Protein AF-A0A101H5W6-F1 (afdb_monomer_lite)

Secondary structure (DSSP, 8-state):
-PPPPP-SHHHHHHHHHHHHHHHHHT-TT-HHHHHHHHHHHHEEEEE----TTSHHHHTT--EEEEEPTT--HHHHHHHHHHHHS-GGGHHHHHHHHH-SS---TTS-HHHHHHHHHHHHHHHTHHHHHHHHHT----TTSTTSS-HHHHHHT-SBSSS-THHHHHHHHHSTTTPPP--HHHHHHHHHHHTPPTT-BHHHHHHHHHHHHHHHHHHHT--HHHHHTS--GGGT----GGG-SSPPTT----SS--SS---HHHHHHHHH----

pLDDT: mean 92.94, std 6.87, range [43.56, 98.5]

Structure (mmCIF, N/CA/C/O backbone):
data_AF-A0A101H5W6-F1
#
_entry.id   AF-A0A101H5W6-F1
#
loop_
_atom_site.group_PDB
_atom_site.id
_atom_site.type_symbol
_atom_site.label_atom_id
_atom_site.label_alt_id
_atom_site.label_comp_id
_atom_site.label_asym_id
_atom_site.label_entity_id
_atom_site.label_seq_id
_atom_site.pdbx_PDB_ins_code
_atom_site.Cartn_x
_atom_site.Cartn_y
_atom_site.Cartn_z
_atom_site.occupancy
_atom_site.B_iso_or_equiv
_atom_site.auth_seq_id
_atom_site.auth_comp_id
_atom_site.auth_asym_id
_atom_site.auth_atom_id
_atom_site.pdbx_PDB_model_num
ATOM 1 N N . MET A 1 1 ? 22.341 19.134 0.351 1.00 43.56 1 MET A N 1
ATOM 2 C CA . MET A 1 1 ? 22.186 18.420 -0.936 1.00 43.56 1 MET A CA 1
ATOM 3 C C . MET A 1 1 ? 20.831 17.739 -0.933 1.00 43.56 1 MET A C 1
ATOM 5 O O . MET A 1 1 ? 20.505 17.129 0.078 1.00 43.56 1 MET A O 1
ATOM 9 N N . ALA A 1 2 ? 20.032 17.881 -1.994 1.00 53.31 2 ALA A N 1
ATOM 10 C CA . ALA A 1 2 ? 18.800 17.104 -2.122 1.00 53.31 2 ALA A CA 1
ATOM 11 C C . ALA A 1 2 ? 19.159 15.608 -2.208 1.00 53.31 2 ALA A C 1
ATOM 13 O O . ALA A 1 2 ? 20.158 15.279 -2.857 1.00 53.31 2 ALA A O 1
ATOM 14 N N . PRO A 1 3 ? 18.424 14.708 -1.534 1.00 65.94 3 PRO A N 1
ATOM 15 C CA . PRO A 1 3 ? 18.696 13.283 -1.641 1.00 65.94 3 PRO A CA 1
ATOM 16 C C . PRO A 1 3 ? 18.482 12.834 -3.094 1.00 65.94 3 PRO A C 1
ATOM 18 O O . PRO A 1 3 ? 17.486 13.192 -3.721 1.00 65.94 3 PRO A O 1
ATOM 21 N N . LYS A 1 4 ? 19.451 12.095 -3.645 1.00 80.44 4 LYS A N 1
ATOM 22 C CA . LYS A 1 4 ? 19.393 11.588 -5.021 1.00 80.44 4 LYS A CA 1
ATOM 23 C C . LYS A 1 4 ? 18.401 10.427 -5.086 1.00 80.44 4 LYS A C 1
ATOM 25 O O . LYS A 1 4 ? 18.426 9.547 -4.228 1.00 80.44 4 LYS A O 1
ATOM 30 N N . LEU A 1 5 ? 17.545 10.441 -6.101 1.00 87.56 5 LEU A N 1
ATOM 31 C CA . LEU A 1 5 ? 16.610 9.362 -6.393 1.00 87.56 5 LEU A CA 1
ATOM 32 C C . LEU A 1 5 ? 17.394 8.096 -6.804 1.00 87.56 5 LEU A C 1
ATOM 34 O O . LEU A 1 5 ? 18.220 8.207 -7.712 1.00 87.56 5 LEU A O 1
ATOM 38 N N . PRO A 1 6 ? 17.179 6.927 -6.166 1.00 90.75 6 PRO A N 1
ATOM 39 C CA . PRO A 1 6 ? 17.742 5.659 -6.634 1.00 90.75 6 PRO A CA 1
ATOM 40 C C . PRO A 1 6 ? 17.216 5.354 -8.034 1.00 90.75 6 PRO A C 1
ATOM 42 O O . PRO A 1 6 ? 16.006 5.372 -8.227 1.00 90.75 6 PRO A O 1
ATOM 45 N N . THR A 1 7 ? 18.077 5.090 -9.008 1.00 91.69 7 THR A N 1
ATOM 46 C CA . THR A 1 7 ? 17.658 4.898 -10.413 1.00 91.69 7 THR A CA 1
ATOM 47 C C . THR A 1 7 ? 18.087 3.567 -11.007 1.00 91.69 7 THR A C 1
ATOM 49 O O . THR A 1 7 ? 17.475 3.139 -11.977 1.00 91.69 7 THR A O 1
ATOM 52 N N . THR A 1 8 ? 19.080 2.899 -10.415 1.00 94.81 8 THR A N 1
ATOM 53 C CA . THR A 1 8 ? 19.514 1.559 -10.839 1.00 94.81 8 THR A CA 1
ATOM 54 C C . THR A 1 8 ? 18.971 0.481 -9.906 1.00 94.81 8 THR A C 1
ATOM 56 O O . THR A 1 8 ? 18.646 0.752 -8.742 1.00 94.81 8 THR A O 1
ATOM 59 N N . LEU A 1 9 ? 18.912 -0.769 -10.371 1.00 95.06 9 LEU A N 1
ATOM 60 C CA . LEU A 1 9 ? 18.429 -1.884 -9.550 1.00 95.06 9 LEU A CA 1
ATOM 61 C C . LEU A 1 9 ? 19.288 -2.132 -8.315 1.00 95.06 9 LEU A C 1
ATOM 63 O O . LEU A 1 9 ? 18.754 -2.513 -7.276 1.00 95.06 9 LEU A O 1
ATOM 67 N N . ASP A 1 10 ? 20.595 -1.892 -8.390 1.00 95.31 10 ASP A N 1
ATOM 68 C CA . ASP A 1 10 ? 21.487 -2.067 -7.244 1.00 95.31 10 ASP A CA 1
ATOM 69 C C . ASP A 1 10 ? 21.271 -0.986 -6.178 1.00 95.31 10 ASP A C 1
ATOM 71 O O . ASP A 1 10 ? 21.226 -1.298 -4.983 1.00 95.31 10 ASP A O 1
ATOM 75 N N . GLU A 1 11 ? 21.072 0.274 -6.585 1.00 95.50 11 GLU A N 1
ATOM 76 C CA . GLU A 1 11 ? 20.714 1.360 -5.663 1.00 95.50 11 GLU A CA 1
ATOM 77 C C . GLU A 1 11 ? 19.366 1.069 -4.982 1.00 95.50 11 GLU A C 1
ATOM 79 O O . GLU A 1 11 ? 19.236 1.199 -3.761 1.00 95.50 11 GLU A O 1
ATOM 84 N N . ILE A 1 12 ? 18.383 0.615 -5.762 1.00 96.44 12 ILE A N 1
ATOM 85 C CA . ILE A 1 12 ? 17.040 0.258 -5.295 1.00 96.44 12 ILE A CA 1
ATOM 86 C C . ILE A 1 12 ? 17.086 -0.937 -4.339 1.00 96.44 12 ILE A C 1
ATOM 88 O O . ILE A 1 12 ? 16.538 -0.865 -3.239 1.00 96.44 12 ILE A O 1
ATOM 92 N N . ARG A 1 13 ? 17.789 -2.017 -4.701 1.00 95.81 13 ARG A N 1
ATOM 93 C CA . ARG A 1 13 ? 17.942 -3.210 -3.856 1.00 95.81 13 ARG A CA 1
ATOM 94 C C . ARG A 1 13 ? 18.609 -2.856 -2.532 1.00 95.81 13 ARG A C 1
ATOM 96 O O . ARG A 1 13 ? 18.165 -3.308 -1.479 1.00 95.81 13 ARG A O 1
ATOM 103 N N . LYS A 1 14 ? 19.634 -1.998 -2.556 1.00 94.81 14 LYS A N 1
ATOM 104 C CA . LYS A 1 14 ? 20.288 -1.502 -1.339 1.00 94.81 14 LYS A CA 1
ATOM 105 C C . LYS A 1 14 ? 19.329 -0.698 -0.456 1.00 94.81 14 LYS A C 1
ATOM 107 O O . LYS A 1 14 ? 19.326 -0.894 0.763 1.00 94.81 14 LYS A O 1
ATOM 112 N N . ALA A 1 15 ? 18.518 0.182 -1.044 1.00 94.31 15 ALA A N 1
ATOM 113 C CA . ALA A 1 15 ? 17.519 0.957 -0.308 1.00 94.31 15 ALA A CA 1
ATOM 114 C C . ALA A 1 15 ? 16.470 0.043 0.351 1.00 94.31 15 ALA A C 1
ATOM 116 O O . ALA A 1 15 ? 16.243 0.139 1.557 1.00 94.31 15 ALA A O 1
ATOM 117 N N . ILE A 1 16 ? 15.921 -0.913 -0.404 1.00 95.44 16 ILE A N 1
ATOM 118 C CA . ILE A 1 16 ? 14.939 -1.888 0.091 1.00 95.44 16 ILE A CA 1
ATOM 119 C C . ILE A 1 16 ? 15.530 -2.759 1.203 1.00 95.44 16 ILE A C 1
ATOM 121 O O . ILE A 1 16 ? 14.906 -2.927 2.251 1.00 95.44 16 ILE A O 1
ATOM 125 N N . ARG A 1 17 ? 16.754 -3.272 1.031 1.00 94.56 17 ARG A N 1
ATOM 126 C CA . ARG A 1 17 ? 17.441 -4.044 2.075 1.00 94.56 17 ARG A CA 1
ATOM 127 C C . ARG A 1 17 ? 17.599 -3.234 3.362 1.00 94.56 17 ARG A C 1
ATOM 129 O O . ARG A 1 17 ? 17.260 -3.731 4.432 1.00 94.56 17 ARG A O 1
ATOM 136 N N . THR A 1 18 ? 18.040 -1.981 3.256 1.00 93.00 18 THR A N 1
ATOM 137 C CA . THR A 1 18 ? 18.164 -1.078 4.414 1.00 93.00 18 THR A CA 1
ATOM 138 C C . THR A 1 18 ? 16.806 -0.855 5.090 1.00 93.00 18 THR A C 1
ATOM 140 O O . THR A 1 18 ? 16.701 -0.890 6.316 1.00 93.00 18 THR A O 1
ATOM 143 N N . SER A 1 19 ? 15.745 -0.666 4.301 1.00 92.88 19 SER A N 1
ATOM 144 C CA . SER A 1 19 ? 14.376 -0.541 4.805 1.00 92.88 19 SER A CA 1
ATOM 145 C C . SER A 1 19 ? 13.919 -1.791 5.563 1.00 92.88 19 SER A C 1
ATOM 147 O O . SER A 1 19 ? 13.374 -1.681 6.665 1.00 92.88 19 SER A O 1
ATOM 149 N N . ASN A 1 20 ? 14.207 -2.985 5.037 1.00 93.25 20 ASN A N 1
ATOM 150 C CA . ASN A 1 20 ? 13.937 -4.249 5.717 1.00 93.25 20 ASN A CA 1
ATOM 151 C C . ASN A 1 20 ? 14.732 -4.362 7.029 1.00 93.25 20 ASN A C 1
ATOM 153 O O . ASN A 1 20 ? 14.141 -4.662 8.063 1.00 93.25 20 ASN A O 1
ATOM 157 N N . GLU A 1 21 ? 16.033 -4.050 7.036 1.00 91.50 21 GLU A N 1
ATOM 158 C CA . GLU A 1 21 ? 16.888 -4.070 8.242 1.00 91.50 21 GLU A CA 1
ATOM 159 C C . GLU A 1 21 ? 16.320 -3.192 9.356 1.00 91.50 21 GLU A C 1
ATOM 161 O O . GLU A 1 21 ? 16.155 -3.635 10.497 1.00 91.50 21 GLU A O 1
ATOM 166 N N . VAL A 1 22 ? 15.940 -1.963 9.022 1.00 88.69 22 VAL A N 1
ATOM 167 C CA . VAL A 1 22 ? 15.286 -1.042 9.955 1.00 88.69 22 VAL A CA 1
ATOM 168 C C . VAL A 1 22 ? 13.930 -1.582 10.415 1.00 88.69 22 VAL A C 1
ATOM 170 O O . VAL A 1 22 ? 13.615 -1.523 11.608 1.00 88.69 22 VAL A O 1
ATOM 173 N N . SER A 1 23 ? 13.132 -2.114 9.488 1.00 87.31 23 SER A N 1
ATOM 174 C CA . SER A 1 23 ? 11.807 -2.667 9.773 1.00 87.31 23 SER A CA 1
ATOM 175 C C . SER A 1 23 ? 11.861 -3.861 10.722 1.00 87.31 23 SER A C 1
ATOM 177 O O . SER A 1 23 ? 10.939 -4.023 11.512 1.00 87.31 23 SER A O 1
ATOM 179 N N . PHE A 1 24 ? 12.930 -4.658 10.708 1.00 83.62 24 PHE A N 1
ATOM 180 C CA . PHE A 1 24 ? 13.127 -5.753 11.663 1.00 83.62 24 PHE A CA 1
ATOM 181 C C . PHE A 1 24 ? 13.699 -5.296 13.005 1.00 83.62 24 PHE A C 1
ATOM 183 O O . PHE A 1 24 ? 13.262 -5.767 14.053 1.00 83.62 24 PHE A O 1
ATOM 190 N N . THR A 1 25 ? 14.699 -4.415 12.983 1.00 81.12 25 THR A N 1
ATOM 191 C CA . THR A 1 25 ? 15.542 -4.160 14.164 1.00 81.12 25 THR A CA 1
ATOM 192 C C . THR A 1 25 ? 15.120 -2.944 14.982 1.00 81.12 25 THR A C 1
ATOM 194 O O . THR A 1 25 ? 15.387 -2.893 16.181 1.00 81.12 25 THR A O 1
ATOM 197 N N . ARG A 1 26 ? 14.477 -1.949 14.360 1.00 80.19 26 ARG A N 1
ATOM 198 C CA . ARG A 1 26 ? 14.161 -0.655 14.997 1.00 80.19 26 ARG A CA 1
ATOM 199 C C . ARG A 1 26 ? 12.671 -0.352 15.046 1.00 80.19 26 ARG A C 1
ATOM 201 O O . ARG A 1 26 ? 12.216 0.341 15.955 1.00 80.19 26 ARG A O 1
ATOM 208 N N . ASN A 1 27 ? 11.901 -0.847 14.081 1.00 80.12 27 ASN A N 1
ATOM 209 C CA . ASN A 1 27 ? 10.462 -0.634 14.055 1.00 80.12 27 ASN A CA 1
ATOM 210 C C . ASN A 1 27 ? 9.778 -1.506 15.123 1.00 80.12 27 ASN A C 1
ATOM 212 O O . ASN A 1 27 ? 9.809 -2.732 15.051 1.00 80.12 27 ASN A O 1
ATOM 216 N N . ARG A 1 28 ? 9.114 -0.873 16.099 1.00 78.38 28 ARG A N 1
ATOM 217 C CA . ARG A 1 28 ? 8.445 -1.568 17.219 1.00 78.38 28 ARG A CA 1
ATOM 218 C C . ARG A 1 28 ? 7.330 -2.522 16.789 1.00 78.38 28 ARG A C 1
ATOM 220 O O . ARG A 1 28 ? 7.013 -3.445 17.531 1.00 78.38 28 ARG A O 1
ATOM 227 N N . ASN A 1 29 ? 6.744 -2.301 15.616 1.00 81.31 29 ASN A N 1
ATOM 228 C CA . ASN A 1 29 ? 5.729 -3.185 15.060 1.00 81.31 29 ASN A CA 1
ATOM 229 C C . ASN A 1 29 ? 6.332 -4.312 14.222 1.00 81.31 29 ASN A C 1
ATOM 231 O O . ASN A 1 29 ? 5.593 -5.209 13.838 1.00 81.31 29 ASN A O 1
ATOM 235 N N . GLN A 1 30 ? 7.634 -4.281 13.923 1.00 86.94 30 GLN A N 1
ATOM 236 C CA . GLN A 1 30 ? 8.289 -5.218 13.012 1.00 86.94 30 GLN A CA 1
ATOM 237 C C . GLN A 1 30 ? 7.582 -5.270 11.652 1.00 86.94 30 GLN A C 1
ATOM 239 O O . GLN A 1 30 ? 7.052 -6.302 11.243 1.00 86.94 30 GLN A O 1
ATOM 244 N N . TYR A 1 31 ? 7.520 -4.116 10.980 1.00 89.00 31 TYR A N 1
ATOM 245 C CA . TYR A 1 31 ? 6.666 -3.862 9.811 1.00 89.00 31 TYR A CA 1
ATOM 246 C C . TYR A 1 31 ? 6.661 -4.993 8.775 1.00 89.00 31 TYR A C 1
ATOM 248 O O . TYR A 1 31 ? 5.589 -5.422 8.362 1.00 89.00 31 TYR A O 1
ATOM 256 N N . THR A 1 32 ? 7.823 -5.549 8.428 1.00 91.38 32 THR A N 1
ATOM 257 C CA . THR A 1 32 ? 7.938 -6.628 7.437 1.00 91.38 32 THR A CA 1
ATOM 258 C C . THR A 1 32 ? 7.222 -7.924 7.850 1.00 91.38 32 THR A C 1
ATOM 260 O O . THR A 1 32 ? 6.645 -8.608 7.008 1.00 91.38 32 THR A O 1
ATOM 263 N N . VAL A 1 33 ? 7.184 -8.251 9.147 1.00 93.44 33 VAL A N 1
ATOM 264 C CA . VAL A 1 33 ? 6.395 -9.380 9.677 1.00 93.44 33 VAL A CA 1
ATOM 265 C C . VAL A 1 33 ? 4.898 -9.096 9.540 1.00 93.44 33 VAL A C 1
ATOM 267 O O . VAL A 1 33 ? 4.132 -9.966 9.124 1.00 93.44 33 VAL A O 1
ATOM 270 N N . GLN A 1 34 ? 4.474 -7.870 9.855 1.00 94.12 34 GLN A N 1
ATOM 271 C CA . GLN A 1 34 ? 3.061 -7.478 9.798 1.00 94.12 34 GLN A CA 1
ATOM 272 C C . GLN A 1 34 ? 2.553 -7.364 8.356 1.00 94.12 34 GLN A C 1
ATOM 274 O O . GLN A 1 34 ? 1.412 -7.725 8.075 1.00 94.12 34 GLN A O 1
ATOM 279 N N . GLU A 1 35 ? 3.404 -6.904 7.439 1.00 94.19 35 GLU A N 1
ATOM 280 C CA . GLU A 1 35 ? 3.162 -6.897 5.996 1.00 94.19 35 GLU A CA 1
ATOM 281 C C . GLU A 1 35 ? 2.950 -8.319 5.474 1.00 94.19 35 GLU A C 1
ATOM 283 O O . GLU A 1 35 ? 1.964 -8.565 4.786 1.00 94.19 35 GLU A O 1
ATOM 288 N N . GLN A 1 36 ? 3.808 -9.272 5.855 1.00 95.00 36 GLN A N 1
ATOM 289 C CA . GLN A 1 36 ? 3.661 -10.680 5.480 1.00 95.00 36 GLN A CA 1
ATOM 290 C C . GLN A 1 36 ? 2.347 -11.287 5.999 1.00 95.00 36 GLN A C 1
ATOM 292 O O . GLN A 1 36 ? 1.662 -12.000 5.264 1.00 95.00 36 GLN A O 1
ATOM 297 N N . ALA A 1 37 ? 1.959 -10.983 7.242 1.00 95.44 37 ALA A N 1
ATOM 298 C CA . ALA A 1 37 ? 0.674 -11.417 7.789 1.00 95.44 37 ALA A CA 1
ATOM 299 C C . ALA A 1 37 ? -0.513 -10.808 7.021 1.00 95.44 37 ALA A C 1
ATOM 301 O O . ALA A 1 37 ? -1.457 -11.515 6.673 1.00 95.44 37 ALA A O 1
ATOM 302 N N . THR A 1 38 ? -0.445 -9.513 6.696 1.00 95.50 38 THR A N 1
ATOM 303 C CA . THR A 1 38 ? -1.464 -8.833 5.885 1.00 95.50 38 THR A CA 1
ATOM 304 C C . THR A 1 38 ? -1.576 -9.384 4.484 1.00 95.50 38 THR A C 1
ATOM 306 O O . THR A 1 38 ? -2.690 -9.604 4.019 1.00 95.50 38 THR A O 1
ATOM 309 N N . LEU A 1 39 ? -0.449 -9.642 3.836 1.00 95.38 39 LEU A N 1
ATOM 310 C CA . LEU A 1 39 ? -0.431 -10.240 2.518 1.00 95.38 39 LEU A CA 1
ATOM 311 C C . LEU A 1 39 ? -1.162 -11.582 2.530 1.00 95.38 39 LEU A C 1
ATOM 313 O O . LEU A 1 39 ? -2.003 -11.820 1.668 1.00 95.38 39 LEU A O 1
ATOM 317 N N . ALA A 1 40 ? -0.883 -12.437 3.517 1.00 94.62 40 ALA A N 1
ATOM 318 C CA . ALA A 1 40 ? -1.509 -13.751 3.605 1.00 94.62 40 ALA A CA 1
ATOM 319 C C . ALA A 1 40 ? -3.025 -13.663 3.862 1.00 94.62 40 ALA A C 1
ATOM 321 O O . ALA A 1 40 ? -3.795 -14.406 3.254 1.00 94.62 40 ALA A O 1
ATOM 322 N N . GLU A 1 41 ? -3.455 -12.759 4.745 1.00 95.25 41 GLU A N 1
ATOM 323 C CA . GLU A 1 41 ? -4.853 -12.653 5.175 1.00 95.25 41 GLU A CA 1
ATOM 324 C C . GLU A 1 41 ? -5.757 -11.876 4.221 1.00 95.25 41 GLU A C 1
ATOM 326 O O . GLU A 1 41 ? -6.901 -12.276 4.012 1.00 95.25 41 GLU A O 1
ATOM 331 N N . LEU A 1 42 ? -5.289 -10.727 3.731 1.00 96.94 42 LEU A N 1
ATOM 332 C CA . LEU A 1 42 ? -6.152 -9.705 3.135 1.00 96.94 42 LEU A CA 1
ATOM 333 C C . LEU A 1 42 ? -5.972 -9.583 1.633 1.00 96.94 42 LEU A C 1
ATOM 335 O O . LEU A 1 42 ? -6.877 -9.092 0.964 1.00 96.94 42 LEU A O 1
ATOM 339 N N . TRP A 1 43 ? -4.828 -10.000 1.099 1.00 97.75 43 TRP A N 1
ATOM 340 C CA . TRP A 1 43 ? -4.514 -9.822 -0.310 1.00 97.75 43 TRP A CA 1
ATOM 341 C C . TRP A 1 43 ? -4.442 -11.151 -1.047 1.00 97.75 43 TRP A C 1
ATOM 343 O O . TRP A 1 43 ? -4.254 -12.220 -0.461 1.00 97.75 43 TRP A O 1
ATOM 353 N N . GLU A 1 44 ? -4.621 -11.069 -2.355 1.00 97.19 44 GLU A N 1
ATOM 354 C CA . GLU A 1 44 ? -4.506 -12.189 -3.276 1.00 97.19 44 GLU A CA 1
ATOM 355 C C . GLU A 1 44 ? -3.837 -11.751 -4.578 1.00 97.19 44 GLU A C 1
ATOM 357 O O . GLU A 1 44 ? -3.965 -10.598 -5.002 1.00 97.19 44 GLU A O 1
ATOM 362 N N . CYS A 1 45 ? -3.129 -12.690 -5.206 1.00 96.56 45 CYS A N 1
ATOM 363 C CA . CYS A 1 45 ? -2.654 -12.550 -6.576 1.00 96.56 45 CYS A CA 1
ATOM 364 C C . CYS A 1 45 ? -3.733 -13.042 -7.530 1.00 96.56 45 CYS A C 1
ATOM 366 O O . CYS A 1 45 ? -4.144 -14.200 -7.448 1.00 96.56 45 CYS A O 1
ATOM 368 N N . VAL A 1 46 ? -4.120 -12.201 -8.481 1.00 97.44 46 VAL A N 1
ATOM 369 C CA . VAL A 1 46 ? -5.028 -12.568 -9.570 1.00 97.44 46 VAL A CA 1
ATOM 370 C C . VAL A 1 46 ? -4.337 -12.375 -10.919 1.00 97.44 46 VAL A C 1
ATOM 372 O O . VAL A 1 46 ? -3.499 -11.479 -11.039 1.00 97.44 46 VAL A O 1
ATOM 375 N N . PRO A 1 47 ? -4.663 -13.170 -11.953 1.00 97.81 47 PRO A N 1
ATOM 376 C CA . PRO A 1 47 ? -4.099 -12.973 -13.284 1.00 97.81 47 PRO A CA 1
ATOM 377 C C . PRO A 1 47 ? -4.312 -11.544 -13.803 1.00 97.81 47 PRO A C 1
ATOM 379 O O . PRO A 1 47 ? -5.368 -10.933 -13.599 1.00 97.81 47 PRO A O 1
ATOM 382 N N . CYS A 1 48 ? -3.302 -11.015 -14.491 1.00 97.38 48 CYS A N 1
ATOM 383 C CA . CYS A 1 48 ? -3.383 -9.722 -15.156 1.00 97.38 48 CYS A CA 1
ATOM 384 C C . CYS A 1 48 ? -4.392 -9.809 -16.309 1.00 97.38 48 CYS A C 1
ATOM 386 O O . CYS A 1 48 ? -4.208 -10.590 -17.243 1.00 97.38 48 CYS A O 1
ATOM 388 N N . THR A 1 49 ? -5.430 -8.976 -16.247 1.00 95.62 49 THR A N 1
ATOM 389 C CA . THR A 1 49 ? -6.530 -8.913 -17.228 1.00 95.62 49 THR A CA 1
ATOM 390 C C . THR A 1 49 ? -6.410 -7.738 -18.199 1.00 95.62 49 THR A C 1
ATOM 392 O O . THR A 1 49 ? -7.354 -7.454 -18.926 1.00 95.62 49 THR A O 1
ATOM 395 N N . CYS A 1 50 ? -5.289 -7.013 -18.183 1.00 97.19 50 CYS A N 1
ATOM 396 C CA . CYS A 1 50 ? -5.059 -5.913 -19.115 1.00 97.19 50 CYS A CA 1
ATOM 397 C C . CYS A 1 50 ? -4.795 -6.423 -20.535 1.00 97.19 50 CYS A C 1
ATOM 399 O O . CYS A 1 50 ? -4.183 -7.480 -20.701 1.00 97.19 50 CYS A O 1
ATOM 401 N N . ASP A 1 51 ? -5.187 -5.616 -21.516 1.00 95.94 51 ASP A N 1
ATOM 402 C CA . ASP A 1 51 ? -4.850 -5.799 -22.926 1.00 95.94 51 ASP A CA 1
ATOM 403 C C . ASP A 1 51 ? -3.340 -5.632 -23.166 1.00 95.94 51 ASP A C 1
ATOM 405 O O . ASP A 1 51 ? -2.648 -4.975 -22.381 1.00 95.94 51 ASP A O 1
ATOM 409 N N . ASP A 1 52 ? -2.825 -6.237 -24.242 1.00 95.88 52 ASP A N 1
ATOM 410 C CA . ASP A 1 52 ? -1.387 -6.293 -24.562 1.00 95.88 52 ASP A CA 1
ATOM 411 C C . ASP A 1 52 ? -0.740 -4.916 -24.792 1.00 95.88 52 ASP A C 1
ATOM 413 O O . ASP A 1 52 ? 0.476 -4.772 -24.652 1.00 95.88 52 ASP A O 1
ATOM 417 N N . ASP A 1 53 ? -1.538 -3.900 -25.121 1.00 96.44 53 ASP A N 1
ATOM 418 C CA . ASP A 1 53 ? -1.095 -2.517 -25.308 1.00 96.44 53 ASP A CA 1
ATOM 419 C C . ASP A 1 53 ? -0.946 -1.741 -23.990 1.00 96.44 53 ASP A C 1
ATOM 421 O O . ASP A 1 53 ? -0.261 -0.716 -23.956 1.00 96.44 53 ASP A O 1
ATOM 425 N N . CYS A 1 54 ? -1.514 -2.247 -22.891 1.00 98.12 54 CYS A N 1
ATOM 426 C CA . CYS A 1 54 ? -1.420 -1.615 -21.584 1.00 98.12 54 CYS A CA 1
ATOM 427 C C . CYS A 1 54 ? 0.040 -1.508 -21.127 1.00 98.12 54 CYS A C 1
ATOM 429 O O . CYS A 1 54 ? 0.814 -2.469 -21.195 1.00 98.12 54 CYS A O 1
ATOM 431 N N . THR A 1 55 ? 0.417 -0.366 -20.547 1.00 98.06 55 THR A N 1
ATOM 432 C CA . THR A 1 55 ? 1.789 -0.143 -20.059 1.00 98.06 55 THR A CA 1
ATOM 433 C C . THR A 1 55 ? 2.303 -1.257 -19.130 1.00 98.06 55 THR A C 1
ATOM 435 O O . THR A 1 55 ? 3.480 -1.606 -19.202 1.00 98.06 55 THR A O 1
ATOM 438 N N . CYS A 1 56 ? 1.465 -1.889 -18.296 1.00 97.81 56 CYS A N 1
ATOM 439 C CA . CYS A 1 56 ? 1.934 -2.996 -17.450 1.00 97.81 56 CYS A CA 1
ATOM 440 C C . CYS A 1 56 ? 2.350 -4.244 -18.260 1.00 97.81 56 CYS A C 1
ATOM 442 O O . CYS A 1 56 ? 3.284 -4.943 -17.858 1.00 97.81 56 CYS A O 1
ATOM 444 N N . LYS A 1 57 ? 1.721 -4.510 -19.415 1.00 97.81 57 LYS A N 1
ATOM 445 C CA . LYS A 1 57 ? 2.054 -5.640 -20.299 1.00 97.81 57 LYS A CA 1
ATOM 446 C C . LYS A 1 57 ? 3.388 -5.451 -21.009 1.00 97.81 57 LYS A C 1
ATOM 448 O O . LYS A 1 57 ? 4.133 -6.421 -21.138 1.00 97.81 57 LYS A O 1
ATOM 453 N N . ARG A 1 58 ? 3.765 -4.209 -21.338 1.00 96.94 58 ARG A N 1
ATOM 454 C CA . ARG A 1 58 ? 5.120 -3.880 -21.830 1.00 96.94 58 ARG A CA 1
ATOM 455 C C . ARG A 1 58 ? 6.216 -4.352 -20.869 1.00 96.94 58 ARG A C 1
ATOM 457 O O . ARG A 1 58 ? 7.267 -4.806 -21.311 1.00 96.94 58 ARG A O 1
ATOM 464 N N . PHE A 1 59 ? 5.935 -4.329 -19.567 1.00 97.62 59 PHE A N 1
ATOM 465 C CA . PHE A 1 59 ? 6.820 -4.832 -18.512 1.00 97.62 59 PHE A CA 1
ATOM 466 C C . PHE A 1 59 ? 6.512 -6.277 -18.100 1.00 97.62 59 PHE A C 1
ATOM 468 O O . PHE A 1 59 ? 6.823 -6.685 -16.982 1.00 97.62 59 PHE A O 1
ATOM 475 N N . ARG A 1 60 ? 5.908 -7.067 -18.999 1.00 97.25 60 ARG A N 1
ATOM 476 C CA . ARG A 1 60 ? 5.622 -8.499 -18.820 1.00 97.25 60 ARG A CA 1
ATOM 477 C C . ARG A 1 60 ? 4.782 -8.807 -17.574 1.00 97.25 60 ARG A C 1
ATOM 479 O O . ARG A 1 60 ? 4.972 -9.843 -16.951 1.00 97.25 60 ARG A O 1
ATOM 486 N N . CYS A 1 61 ? 3.863 -7.919 -17.191 1.00 97.81 61 CYS A N 1
ATOM 487 C CA . CYS A 1 61 ? 2.990 -8.151 -16.042 1.00 97.81 61 CYS A CA 1
ATOM 488 C C . CYS A 1 61 ? 2.103 -9.394 -16.242 1.00 97.81 61 CYS A C 1
ATOM 490 O O . CYS A 1 61 ? 1.310 -9.472 -17.189 1.00 97.81 61 CYS A O 1
ATOM 492 N N . THR A 1 62 ? 2.216 -10.350 -15.317 1.00 97.12 62 THR A N 1
ATOM 493 C CA . THR A 1 62 ? 1.457 -11.609 -15.347 1.00 97.12 62 THR A CA 1
ATOM 494 C C . THR A 1 62 ? 0.312 -11.646 -14.331 1.00 97.12 62 THR A C 1
ATOM 496 O O . THR A 1 62 ? -0.713 -12.278 -14.589 1.00 97.12 62 THR A O 1
ATOM 499 N N . PHE A 1 63 ? 0.423 -10.916 -13.218 1.00 98.00 63 PHE A N 1
ATOM 500 C CA . PHE A 1 63 ? -0.589 -10.848 -12.161 1.00 98.00 63 PHE A CA 1
ATOM 501 C C . PHE A 1 63 ? -0.669 -9.458 -11.520 1.00 98.00 63 PHE A C 1
ATOM 503 O O . PHE A 1 63 ? 0.269 -8.659 -11.596 1.00 98.00 63 PHE A O 1
ATOM 510 N N . HIS A 1 64 ? -1.781 -9.202 -10.832 1.00 98.19 64 HIS A N 1
ATOM 511 C CA . HIS A 1 64 ? -1.974 -8.052 -9.953 1.00 98.19 64 HIS A CA 1
ATOM 512 C C . HIS A 1 64 ? -2.260 -8.514 -8.521 1.00 98.19 64 HIS A C 1
ATOM 514 O O . HIS A 1 64 ? -2.846 -9.576 -8.305 1.00 98.19 64 HIS A O 1
ATOM 520 N N . TRP A 1 65 ? -1.889 -7.689 -7.545 1.00 98.00 65 TRP A N 1
ATOM 521 C CA . TRP A 1 65 ? -2.333 -7.851 -6.162 1.00 98.00 65 TRP A CA 1
ATOM 522 C C . TRP A 1 65 ? -3.618 -7.067 -5.914 1.00 98.00 65 TRP A C 1
ATOM 524 O O . TRP A 1 65 ? -3.673 -5.861 -6.149 1.00 98.00 65 TRP A O 1
ATOM 534 N N . LYS A 1 66 ? -4.638 -7.711 -5.356 1.00 97.44 66 LYS A N 1
ATOM 535 C CA . LYS A 1 66 ? -5.847 -7.011 -4.908 1.00 97.44 66 LYS A CA 1
ATOM 536 C C . LYS A 1 66 ? -6.250 -7.442 -3.508 1.00 97.44 66 LYS A C 1
ATOM 538 O O . LYS A 1 66 ? -5.749 -8.435 -2.982 1.00 97.44 66 LYS A O 1
ATOM 543 N N . ILE A 1 67 ? -7.136 -6.666 -2.893 1.00 98.12 67 ILE A N 1
ATOM 544 C CA . ILE A 1 67 ? -7.799 -7.086 -1.663 1.00 98.12 67 ILE A CA 1
ATOM 545 C C . ILE A 1 67 ? -8.773 -8.232 -1.967 1.00 98.12 67 ILE A C 1
ATOM 547 O O . ILE A 1 67 ? -9.479 -8.191 -2.975 1.00 98.12 67 ILE A O 1
ATOM 551 N N . ARG A 1 68 ? -8.787 -9.251 -1.103 1.00 97.88 68 ARG A N 1
ATOM 552 C CA . ARG A 1 68 ? -9.663 -10.421 -1.229 1.00 97.88 68 ARG A CA 1
ATOM 553 C C . ARG A 1 68 ? -11.125 -10.023 -1.159 1.00 97.88 68 ARG A C 1
ATOM 555 O O . ARG A 1 68 ? -11.485 -9.077 -0.454 1.00 97.88 68 ARG A O 1
ATOM 562 N N . GLU A 1 69 ? -11.957 -10.795 -1.843 1.00 97.19 69 GLU A N 1
ATOM 563 C CA . GLU A 1 69 ? -13.417 -10.700 -1.798 1.00 97.19 69 GLU A CA 1
ATOM 564 C C . GLU A 1 69 ? -14.009 -11.238 -0.478 1.00 97.19 69 GLU A C 1
ATOM 566 O O . GLU A 1 69 ? -13.385 -12.028 0.233 1.00 97.19 69 GLU A O 1
ATOM 571 N N . GLY A 1 70 ? -15.225 -10.794 -0.138 1.00 96.69 70 GLY A N 1
ATOM 572 C CA . GLY A 1 70 ? -15.970 -11.235 1.048 1.00 96.69 70 GLY A CA 1
ATOM 573 C C . GLY A 1 70 ? -15.481 -10.710 2.407 1.00 96.69 70 GLY A C 1
ATOM 574 O O . GLY A 1 70 ? -15.895 -11.243 3.432 1.00 96.69 70 GLY A O 1
ATOM 575 N N . LEU A 1 71 ? -14.617 -9.692 2.446 1.00 97.25 71 LEU A N 1
ATOM 576 C CA . LEU A 1 71 ? -14.120 -9.089 3.684 1.00 97.25 71 LEU A CA 1
ATOM 577 C C . LEU A 1 71 ? -15.061 -8.000 4.210 1.00 97.25 71 LEU A C 1
ATOM 579 O O . LEU A 1 71 ? -15.499 -7.102 3.489 1.00 97.25 71 LEU A O 1
ATOM 583 N N . THR A 1 72 ? -15.305 -8.035 5.513 1.00 97.50 72 THR A N 1
ATOM 584 C CA . THR A 1 72 ? -15.941 -6.943 6.251 1.00 97.50 72 THR A CA 1
ATOM 585 C C . THR A 1 72 ? -14.895 -5.937 6.737 1.00 97.50 72 THR A C 1
ATOM 587 O O . THR A 1 72 ? -13.695 -6.225 6.769 1.00 97.50 72 THR A O 1
ATOM 590 N N . PHE A 1 73 ? -15.339 -4.762 7.193 1.00 97.31 73 PHE A N 1
ATOM 591 C CA . PHE A 1 73 ? -14.447 -3.796 7.841 1.00 97.31 73 PHE A CA 1
ATOM 592 C C . PHE A 1 73 ? -13.681 -4.427 9.020 1.00 97.31 73 PHE A C 1
ATOM 594 O O . PHE A 1 73 ? -12.482 -4.197 9.186 1.00 97.31 73 PHE A O 1
ATOM 601 N N . THR A 1 74 ? -14.355 -5.276 9.803 1.00 96.06 74 THR A N 1
ATOM 602 C CA . THR A 1 74 ? -13.778 -5.978 10.958 1.00 96.06 74 THR A CA 1
ATOM 603 C C . THR A 1 74 ? -12.657 -6.936 10.560 1.00 96.06 74 THR A C 1
ATOM 605 O O . THR A 1 74 ? -11.704 -7.091 11.320 1.00 96.06 74 THR A O 1
ATOM 608 N N . ASP A 1 75 ? -12.715 -7.537 9.367 1.00 95.81 75 ASP A N 1
ATOM 609 C CA . ASP A 1 75 ? -11.645 -8.411 8.871 1.00 95.81 75 ASP A CA 1
ATOM 610 C C . ASP A 1 75 ? -10.383 -7.620 8.492 1.00 95.81 75 ASP A C 1
ATOM 612 O O . ASP A 1 75 ? -9.263 -8.091 8.682 1.00 95.81 75 ASP A O 1
ATOM 616 N N . VAL A 1 76 ? -10.548 -6.397 7.979 1.00 96.12 76 VAL A N 1
ATOM 617 C CA . VAL A 1 76 ? -9.443 -5.556 7.479 1.00 96.12 76 VAL A CA 1
ATOM 618 C C . VAL A 1 76 ? -8.796 -4.719 8.582 1.00 96.12 76 VAL A C 1
ATOM 620 O O . VAL A 1 76 ? -7.599 -4.410 8.522 1.00 96.12 76 VAL A O 1
ATOM 623 N N . LEU A 1 77 ? -9.561 -4.383 9.619 1.00 96.62 77 LEU A N 1
ATOM 624 C CA . LEU A 1 77 ? -9.122 -3.579 10.755 1.00 96.62 77 LEU A CA 1
ATOM 625 C C . LEU A 1 77 ? -7.826 -4.103 11.417 1.00 96.62 77 LEU A C 1
ATOM 627 O O . LEU A 1 77 ? -6.899 -3.300 11.570 1.00 96.62 77 LEU A O 1
ATOM 631 N N . PRO A 1 78 ? -7.674 -5.404 11.750 1.00 95.44 78 PRO A N 1
ATOM 632 C CA . PRO A 1 78 ? -6.419 -5.942 12.279 1.00 95.44 78 PRO A CA 1
ATOM 633 C C . PRO A 1 78 ? -5.218 -5.675 11.371 1.00 95.44 78 PRO A C 1
ATOM 635 O O . PRO A 1 78 ? -4.168 -5.266 11.869 1.00 95.44 78 PRO A O 1
ATOM 638 N N . GLY A 1 79 ? -5.389 -5.831 10.052 1.00 95.56 79 GLY A N 1
ATOM 639 C CA . GLY A 1 79 ? -4.359 -5.564 9.047 1.00 95.56 79 GLY A CA 1
ATOM 640 C C . GLY A 1 79 ? -3.894 -4.119 9.032 1.00 95.56 79 GLY A C 1
ATOM 641 O O . GLY A 1 79 ? -2.691 -3.850 9.040 1.00 95.56 79 GLY A O 1
ATOM 642 N N . TYR A 1 80 ? -4.841 -3.186 9.096 1.00 96.12 80 TYR A N 1
ATOM 643 C CA . TYR A 1 80 ? -4.516 -1.772 9.195 1.00 96.12 80 TYR A CA 1
ATOM 644 C C . TYR A 1 80 ? -3.755 -1.448 10.485 1.00 96.12 80 TYR A C 1
ATOM 646 O O . TYR A 1 80 ? -2.723 -0.773 10.444 1.00 96.12 80 TYR A O 1
ATOM 654 N N . LEU A 1 81 ? -4.246 -1.938 11.629 1.00 95.44 81 LEU A N 1
ATOM 655 C CA . LEU A 1 81 ? -3.631 -1.685 12.929 1.00 95.44 81 LEU A CA 1
ATOM 656 C C . LEU A 1 81 ? -2.185 -2.189 12.949 1.00 95.44 81 LEU A C 1
ATOM 658 O O . LEU A 1 81 ? -1.273 -1.386 13.141 1.00 95.44 81 LEU A O 1
ATOM 662 N N . ARG A 1 82 ? -1.956 -3.475 12.649 1.00 93.00 82 ARG A N 1
ATOM 663 C CA . ARG A 1 82 ? -0.614 -4.076 12.720 1.00 93.00 82 ARG A CA 1
ATOM 664 C C . ARG A 1 82 ? 0.400 -3.423 11.782 1.00 93.00 82 ARG A C 1
ATOM 666 O O . ARG A 1 82 ? 1.560 -3.283 12.158 1.00 93.00 82 ARG A O 1
ATOM 673 N N . MET A 1 83 ? -0.016 -2.995 10.588 1.00 92.25 83 MET A N 1
ATOM 674 C CA . MET A 1 83 ? 0.907 -2.376 9.633 1.00 92.25 83 MET A CA 1
ATOM 675 C C . MET A 1 83 ? 1.236 -0.924 9.981 1.00 92.25 83 MET A C 1
ATOM 677 O O . MET A 1 83 ? 2.360 -0.478 9.757 1.00 92.25 83 MET A O 1
ATOM 681 N N . PHE A 1 84 ? 0.273 -0.158 10.498 1.00 92.88 84 PHE A N 1
ATOM 682 C CA . PHE A 1 84 ? 0.351 1.303 10.428 1.00 92.88 84 PHE A CA 1
ATOM 683 C C . PHE A 1 84 ? 0.208 2.033 11.761 1.00 92.88 84 PHE A C 1
ATOM 685 O O . PHE A 1 84 ? 0.587 3.210 11.857 1.00 92.88 84 PHE A O 1
ATOM 692 N N . VAL A 1 85 ? -0.317 1.368 12.785 1.00 92.69 85 VAL A N 1
ATOM 693 C CA . VAL A 1 85 ? -0.550 1.937 14.112 1.00 92.69 85 VAL A CA 1
ATOM 694 C C . VAL A 1 85 ? 0.425 1.310 15.097 1.00 92.69 85 VAL A C 1
ATOM 696 O O . VAL A 1 85 ? 0.699 0.123 15.028 1.00 92.69 85 VAL A O 1
ATOM 699 N N . ASP A 1 86 ? 0.991 2.104 16.006 1.00 89.88 86 ASP A N 1
ATOM 700 C CA . ASP A 1 86 ? 1.844 1.565 17.071 1.00 89.88 86 ASP A CA 1
ATOM 701 C C . ASP A 1 86 ? 1.061 0.544 17.915 1.00 89.88 86 ASP A C 1
ATOM 703 O O . ASP A 1 86 ? -0.061 0.828 18.350 1.00 89.88 86 ASP A O 1
ATOM 707 N N . LYS A 1 87 ? 1.660 -0.624 18.178 1.00 89.12 87 LYS A N 1
ATOM 708 C CA . LYS A 1 87 ? 1.038 -1.712 18.948 1.00 89.12 87 LYS A CA 1
ATOM 709 C C . LYS A 1 87 ? 0.442 -1.254 20.281 1.00 89.12 87 LYS A C 1
ATOM 711 O O . LYS A 1 87 ? -0.637 -1.714 20.656 1.00 89.12 87 LYS A O 1
ATOM 716 N N . GLY A 1 88 ? 1.086 -0.316 20.979 1.00 90.56 88 GLY A N 1
ATOM 717 C CA . GLY A 1 88 ? 0.602 0.232 22.249 1.00 90.56 88 GLY A CA 1
ATOM 718 C C . GLY A 1 88 ? -0.701 1.034 22.131 1.00 90.56 88 GLY A C 1
ATOM 719 O O . GLY A 1 88 ? -1.350 1.313 23.137 1.00 90.56 88 GLY A O 1
ATOM 720 N N . LYS A 1 89 ? -1.109 1.396 20.911 1.00 93.06 89 LYS A N 1
ATOM 721 C CA . LYS A 1 89 ? -2.303 2.200 20.616 1.00 93.06 89 LYS A CA 1
ATOM 722 C C . LYS A 1 89 ? -3.474 1.387 20.075 1.00 93.06 89 LYS A C 1
ATOM 724 O O . LYS A 1 89 ? -4.571 1.927 19.969 1.00 93.06 89 LYS A O 1
ATOM 729 N N . HIS A 1 90 ? -3.293 0.098 19.788 1.00 93.88 90 HIS A N 1
ATOM 730 C CA . HIS A 1 90 ? -4.346 -0.736 19.199 1.00 93.88 90 HIS A CA 1
ATOM 731 C C . HIS A 1 90 ? -5.619 -0.769 20.054 1.00 93.88 90 HIS A C 1
ATOM 733 O O . HIS A 1 90 ? -6.687 -0.401 19.576 1.00 93.88 90 HIS A O 1
ATOM 739 N N . ASN A 1 91 ? -5.500 -1.121 21.339 1.00 94.00 91 ASN A N 1
ATOM 740 C CA . ASN A 1 91 ? -6.652 -1.210 22.245 1.00 94.00 91 ASN A CA 1
ATOM 741 C C . ASN A 1 91 ? -7.362 0.135 22.446 1.00 94.00 91 ASN A C 1
ATOM 743 O O . ASN A 1 91 ? -8.571 0.160 22.652 1.00 94.00 91 ASN A O 1
ATOM 747 N N . LEU A 1 92 ? -6.619 1.246 22.395 1.00 94.88 92 LEU A N 1
ATOM 748 C CA . LEU A 1 92 ? -7.205 2.583 22.450 1.00 94.88 92 LEU A CA 1
ATOM 749 C C . LEU A 1 92 ? -8.102 2.821 21.231 1.00 94.88 92 LEU A C 1
ATOM 751 O O . LEU A 1 92 ? -9.252 3.210 21.399 1.00 94.88 92 LEU A O 1
ATOM 755 N N . LEU A 1 93 ? -7.595 2.561 20.022 1.00 95.62 93 LEU A N 1
ATOM 756 C CA . LEU A 1 93 ? -8.362 2.779 18.794 1.00 95.62 93 LEU A CA 1
ATOM 757 C C . LEU A 1 93 ? -9.584 1.863 18.696 1.00 95.62 93 LEU A C 1
ATOM 759 O O . LEU A 1 93 ? -10.643 2.341 18.308 1.00 95.62 93 LEU A O 1
ATOM 763 N N . LEU A 1 94 ? -9.463 0.592 19.093 1.00 94.94 94 LEU A N 1
ATOM 764 C CA . LEU A 1 94 ? -10.598 -0.339 19.129 1.00 94.94 94 LEU A CA 1
ATOM 765 C C . LEU A 1 94 ? -11.720 0.187 20.033 1.00 94.94 94 LEU A C 1
ATOM 767 O O . LEU A 1 94 ? -12.844 0.363 19.579 1.00 94.94 94 LEU A O 1
ATOM 771 N N . LYS A 1 95 ? -11.391 0.571 21.275 1.00 95.06 95 LYS A N 1
ATOM 772 C CA . LYS A 1 95 ? -12.369 1.144 22.216 1.00 95.06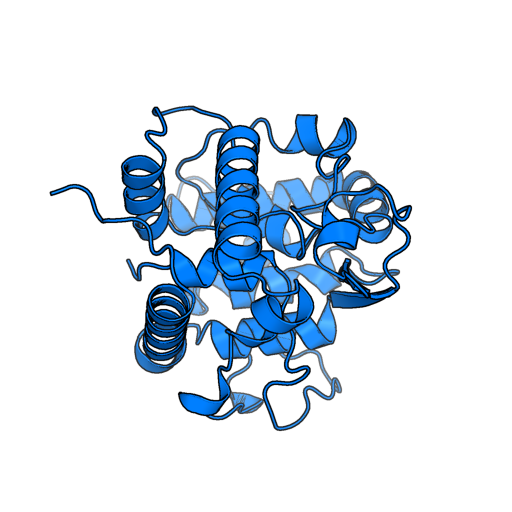 95 LYS A CA 1
ATOM 773 C C . LYS A 1 95 ? -13.043 2.409 21.687 1.00 95.06 95 LYS A C 1
ATOM 775 O O . LYS A 1 95 ? -14.209 2.646 21.981 1.00 95.06 95 LYS A O 1
ATOM 780 N N . LEU A 1 96 ? -12.310 3.247 20.953 1.00 95.69 96 LEU A N 1
ATOM 781 C CA . LEU A 1 96 ? -12.868 4.463 20.362 1.00 95.69 96 LEU A CA 1
ATOM 782 C C . LEU A 1 96 ? -13.814 4.149 19.203 1.00 95.69 96 LEU A C 1
ATOM 784 O O . LEU A 1 96 ? -14.828 4.824 19.076 1.00 95.69 96 LEU A O 1
ATOM 788 N N . LEU A 1 97 ? -13.504 3.143 18.380 1.00 94.88 97 LEU A N 1
ATOM 789 C CA . LEU A 1 97 ? -14.379 2.710 17.287 1.00 94.88 97 LEU A CA 1
ATOM 790 C C . LEU A 1 97 ? -15.678 2.084 17.808 1.00 94.88 97 LEU A C 1
ATOM 792 O O . LEU A 1 97 ? -16.726 2.317 17.212 1.00 94.88 97 LEU A O 1
ATOM 796 N N . ASP A 1 98 ? -15.622 1.360 18.925 1.00 93.75 98 ASP A N 1
ATOM 797 C CA . ASP A 1 98 ? -16.800 0.747 19.553 1.00 93.75 98 ASP A CA 1
ATOM 798 C C . ASP A 1 98 ? -17.649 1.753 20.358 1.00 93.75 98 ASP A C 1
ATOM 800 O O . ASP A 1 98 ? -18.788 1.464 20.729 1.00 93.75 98 ASP A O 1
ATOM 804 N N . SER A 1 99 ? -17.110 2.942 20.650 1.00 91.94 99 SER A N 1
ATOM 805 C CA . SER A 1 99 ? -17.805 3.972 21.425 1.00 91.94 99 SER A CA 1
ATOM 806 C C . SER A 1 99 ? -18.800 4.755 20.571 1.00 91.94 99 SER A C 1
ATOM 808 O O . SER A 1 99 ? -18.467 5.251 19.497 1.00 91.94 99 SER A O 1
ATOM 810 N N . GLN A 1 100 ? -20.005 4.968 21.106 1.00 86.88 100 GLN A N 1
ATOM 811 C CA . GLN A 1 100 ? -20.994 5.871 20.504 1.00 86.88 100 GLN A CA 1
ATOM 812 C C . GLN A 1 100 ? -20.579 7.348 20.616 1.00 86.88 100 GLN A C 1
ATOM 814 O O . GLN A 1 100 ? -20.905 8.152 19.747 1.00 86.88 100 GLN A O 1
ATOM 819 N N . THR A 1 101 ? -19.844 7.710 21.674 1.00 88.00 101 THR A N 1
ATOM 820 C CA . THR A 1 101 ? -19.379 9.081 21.947 1.00 88.00 101 THR A CA 1
ATOM 821 C C . THR A 1 101 ? -17.895 9.065 22.334 1.00 88.00 101 THR A C 1
ATOM 823 O O . THR A 1 101 ? -17.556 9.085 23.522 1.00 88.00 101 THR A O 1
ATOM 826 N N . PRO A 1 102 ? -16.980 8.955 21.359 1.00 88.12 102 PRO A N 1
ATOM 827 C CA . PRO A 1 102 ? -15.550 8.857 21.633 1.00 88.12 102 PRO A CA 1
ATOM 828 C C . PRO A 1 102 ? -14.961 10.193 22.125 1.00 88.12 102 PRO A C 1
ATOM 830 O O . PRO A 1 102 ? -15.223 11.251 21.554 1.00 88.12 102 PRO A O 1
ATOM 833 N N . ASP A 1 103 ? -14.120 10.148 23.166 1.00 88.38 103 ASP A N 1
ATOM 834 C CA . ASP A 1 103 ? -13.378 11.314 23.683 1.00 88.38 103 ASP A CA 1
ATOM 835 C C . ASP A 1 103 ? -12.162 11.619 22.788 1.00 88.38 103 ASP A C 1
ATOM 837 O O . ASP A 1 103 ? -11.042 11.157 23.014 1.00 88.38 103 ASP A O 1
ATOM 841 N N . LEU A 1 104 ? -12.407 12.366 21.710 1.00 91.12 104 LEU A N 1
ATOM 842 C CA . LEU A 1 104 ? -11.403 12.729 20.702 1.00 91.12 104 LEU A CA 1
ATOM 843 C C . LEU A 1 104 ? -10.465 13.897 21.078 1.00 91.12 104 LEU A C 1
ATOM 845 O O . LEU A 1 104 ? -9.314 13.864 20.631 1.00 91.12 104 LEU A O 1
ATOM 849 N N . PRO A 1 105 ? -10.878 14.929 21.849 1.00 89.38 105 PRO A N 1
ATOM 850 C CA . PRO A 1 105 ? -10.032 16.094 22.135 1.00 89.38 105 PRO A CA 1
ATOM 851 C C . PRO A 1 105 ? -8.697 15.784 22.823 1.00 89.38 105 PRO A C 1
ATOM 853 O O . PRO A 1 105 ? -7.739 16.536 22.662 1.00 89.38 105 PRO A O 1
ATOM 856 N N . ARG A 1 106 ? -8.613 14.685 23.583 1.00 87.12 106 ARG A N 1
ATOM 857 C CA . ARG A 1 106 ? -7.395 14.285 24.311 1.00 87.12 106 ARG A CA 1
ATOM 858 C C . ARG A 1 106 ? -6.427 13.435 23.487 1.00 87.12 106 ARG A C 1
ATOM 860 O O . ARG A 1 106 ? -5.361 13.066 23.981 1.00 87.12 106 ARG A O 1
ATOM 867 N N . LEU A 1 107 ? -6.780 13.095 22.248 1.00 91.56 107 LEU A N 1
ATOM 868 C CA . LEU A 1 107 ? -5.936 12.261 21.403 1.00 91.56 107 LEU A CA 1
ATOM 869 C C . LEU A 1 107 ? -4.747 13.043 20.856 1.00 91.56 107 LEU A C 1
ATOM 871 O O . LEU A 1 107 ? -4.862 14.184 20.409 1.00 91.56 107 LEU A O 1
ATOM 875 N N . SER A 1 108 ? -3.593 12.377 20.808 1.00 91.62 108 SER A N 1
ATOM 876 C CA . SER A 1 108 ? -2.466 12.887 20.034 1.00 91.62 108 SER A CA 1
ATOM 877 C C . SER A 1 108 ? -2.873 13.033 18.562 1.00 91.62 108 SER A C 1
ATOM 879 O O . SER A 1 108 ? -3.707 12.276 18.060 1.00 91.62 108 SER A O 1
ATOM 881 N N . ARG A 1 109 ? -2.245 13.955 17.820 1.00 90.44 109 ARG A N 1
ATOM 882 C CA . ARG A 1 109 ? -2.520 14.140 16.380 1.00 90.44 109 ARG A CA 1
ATOM 883 C C . ARG A 1 109 ? -2.391 12.833 15.584 1.00 90.44 109 ARG A C 1
ATOM 885 O O . ARG A 1 109 ? -3.120 12.625 14.617 1.00 90.44 109 ARG A O 1
ATOM 892 N N . ARG A 1 110 ? -1.462 11.959 15.989 1.00 90.44 110 ARG A N 1
ATOM 893 C CA . ARG A 1 110 ? -1.228 10.652 15.366 1.00 90.44 110 ARG A CA 1
ATOM 894 C C . ARG A 1 110 ? -2.385 9.691 15.643 1.00 90.44 110 ARG A C 1
ATOM 896 O O . ARG A 1 110 ? -2.937 9.137 14.698 1.00 90.44 110 ARG A O 1
ATOM 903 N N . ASP A 1 111 ? -2.772 9.550 16.909 1.00 93.62 111 ASP A N 1
ATOM 904 C CA . ASP A 1 111 ? -3.866 8.663 17.320 1.00 93.62 111 ASP A CA 1
ATOM 905 C C . ASP A 1 111 ? -5.199 9.130 16.717 1.00 93.62 111 ASP A C 1
ATOM 907 O O . ASP A 1 111 ? -5.932 8.329 16.141 1.00 93.62 111 ASP A O 1
ATOM 911 N N . LYS A 1 112 ? -5.460 10.445 16.743 1.00 94.94 112 LYS A N 1
ATOM 912 C CA . LYS A 1 112 ? -6.631 11.045 16.100 1.00 94.94 112 LYS A CA 1
ATOM 913 C C . LYS A 1 112 ? -6.647 10.797 14.593 1.00 94.94 112 LYS A C 1
ATOM 915 O O . LYS A 1 112 ? -7.668 10.385 14.063 1.00 94.94 112 LYS A O 1
ATOM 920 N N . GLY A 1 113 ? -5.523 10.993 13.902 1.00 94.50 113 GLY A N 1
ATOM 921 C CA . GLY A 1 113 ? -5.447 10.751 12.461 1.00 94.50 113 GLY A CA 1
ATOM 922 C C . GLY A 1 113 ? -5.694 9.289 12.075 1.00 94.50 113 GLY A C 1
ATOM 923 O O . GLY A 1 113 ? -6.316 9.029 11.048 1.00 94.50 113 GLY A O 1
ATOM 924 N N . ALA A 1 114 ? -5.228 8.336 12.888 1.00 95.94 114 ALA A N 1
ATOM 925 C CA . ALA A 1 114 ? -5.514 6.919 12.682 1.00 95.94 114 ALA A CA 1
ATOM 926 C C . ALA A 1 114 ? -6.998 6.603 12.926 1.00 95.94 114 ALA A C 1
ATOM 928 O O . ALA A 1 114 ? -7.611 5.932 12.098 1.00 95.94 114 ALA A O 1
ATOM 929 N N . TYR A 1 115 ? -7.565 7.121 14.022 1.00 96.94 115 TYR A N 1
ATOM 930 C CA . TYR A 1 115 ? -8.986 6.991 14.344 1.00 96.94 115 TYR A CA 1
ATOM 931 C C . TYR A 1 115 ? -9.877 7.568 13.238 1.00 96.94 115 TYR A C 1
ATOM 933 O O . TYR A 1 115 ? -10.742 6.857 12.741 1.00 96.94 115 TYR A O 1
ATOM 941 N N . ASP A 1 116 ? -9.637 8.812 12.809 1.00 96.06 116 ASP A N 1
ATOM 942 C CA . ASP A 1 116 ? -10.474 9.505 11.821 1.00 96.06 116 ASP A CA 1
ATOM 943 C C . ASP A 1 116 ? -10.554 8.713 10.505 1.00 96.06 116 ASP A C 1
ATOM 945 O O . ASP A 1 116 ? -11.616 8.617 9.898 1.00 96.06 116 ASP A O 1
ATOM 949 N N . VAL A 1 117 ? -9.444 8.097 10.077 1.00 97.12 117 VAL A N 1
ATOM 950 C CA . VAL A 1 117 ? -9.404 7.268 8.861 1.00 97.12 117 VAL A CA 1
ATOM 951 C C . VAL A 1 117 ? -10.106 5.928 9.056 1.00 97.12 117 VAL A C 1
ATOM 953 O O . VAL A 1 117 ? -10.780 5.469 8.139 1.00 97.12 117 VAL A O 1
ATOM 956 N N . LEU A 1 118 ? -9.962 5.297 10.223 1.00 97.56 118 LEU A N 1
ATOM 957 C CA . LEU A 1 118 ? -10.662 4.051 10.536 1.00 97.56 118 LEU A CA 1
ATOM 958 C C . LEU A 1 118 ? -12.177 4.266 10.622 1.00 97.56 118 LEU A C 1
ATOM 960 O O . LEU A 1 118 ? -12.919 3.504 10.011 1.00 97.56 118 LEU A O 1
ATOM 964 N N . ALA A 1 119 ? -12.620 5.321 11.308 1.00 97.06 119 ALA A N 1
ATOM 965 C CA . ALA A 1 119 ? -14.026 5.698 11.404 1.00 97.06 119 ALA A CA 1
ATOM 966 C C . ALA A 1 119 ? -14.599 6.032 10.021 1.00 97.06 119 ALA A C 1
ATOM 968 O O . ALA A 1 119 ? -15.582 5.429 9.611 1.00 97.06 119 ALA A O 1
ATOM 969 N N . TRP A 1 120 ? -13.918 6.886 9.248 1.00 96.31 120 TRP A N 1
ATOM 970 C CA . TRP A 1 120 ? -14.317 7.186 7.872 1.00 96.31 120 TRP A CA 1
ATOM 971 C C . TRP A 1 120 ? -14.439 5.918 7.018 1.00 96.31 120 TRP A C 1
ATOM 973 O O . TRP A 1 120 ? -15.442 5.741 6.336 1.00 96.31 120 TRP A O 1
ATOM 983 N N . CYS A 1 121 ? -13.444 5.026 7.062 1.00 97.31 121 CYS A N 1
ATOM 984 C CA . CYS A 1 121 ? -13.436 3.805 6.255 1.00 97.31 121 CYS A CA 1
ATOM 985 C C . CYS A 1 121 ? -14.566 2.845 6.652 1.00 97.31 121 CYS A C 1
ATOM 987 O O . CYS A 1 121 ? -15.193 2.262 5.771 1.00 97.31 121 CYS A O 1
ATOM 989 N N . ARG A 1 122 ? -14.861 2.722 7.954 1.00 97.50 122 ARG A N 1
ATOM 990 C CA . ARG A 1 122 ? -16.020 1.976 8.461 1.00 97.50 122 ARG A CA 1
ATOM 991 C C . ARG A 1 122 ? -17.322 2.542 7.903 1.00 97.50 122 ARG A C 1
ATOM 993 O O . ARG A 1 122 ? -18.134 1.790 7.380 1.00 97.50 122 ARG A O 1
ATOM 1000 N N . ASP A 1 123 ? -17.497 3.856 7.992 1.00 97.19 123 ASP A N 1
ATOM 1001 C CA . ASP A 1 123 ? -18.754 4.521 7.646 1.00 97.19 123 ASP A CA 1
ATOM 1002 C C . ASP A 1 123 ? -19.046 4.477 6.133 1.00 97.19 123 ASP A C 1
ATOM 1004 O O . ASP A 1 123 ? -20.202 4.550 5.725 1.00 97.19 123 ASP A O 1
ATOM 1008 N N . ILE A 1 124 ? -18.016 4.324 5.290 1.00 97.38 124 ILE A N 1
ATOM 1009 C CA . ILE A 1 124 ? -18.172 4.195 3.832 1.00 97.38 124 ILE A CA 1
ATOM 1010 C C . ILE A 1 124 ? -17.861 2.791 3.294 1.00 97.38 124 ILE A C 1
ATOM 1012 O O . ILE A 1 124 ? -17.702 2.636 2.077 1.00 97.38 124 ILE A O 1
ATOM 1016 N N . TRP A 1 125 ? -17.731 1.785 4.167 1.00 98.06 125 TRP A N 1
ATOM 1017 C CA . TRP A 1 125 ? -17.228 0.454 3.808 1.00 98.06 125 TRP A CA 1
ATOM 1018 C C . TRP A 1 125 ? -17.990 -0.152 2.629 1.00 98.06 125 TRP A C 1
ATOM 1020 O O . TRP A 1 125 ? -17.384 -0.526 1.626 1.00 98.06 125 TRP A O 1
ATOM 1030 N N . ASP A 1 126 ? -19.320 -0.117 2.701 1.00 97.62 126 ASP A N 1
ATOM 1031 C CA . ASP A 1 126 ? -20.222 -0.690 1.697 1.00 97.62 126 ASP A CA 1
ATOM 1032 C C . ASP A 1 126 ? -20.101 -0.023 0.319 1.00 97.62 126 ASP A C 1
ATOM 1034 O O . ASP A 1 126 ? -20.494 -0.593 -0.693 1.00 97.62 126 ASP A O 1
ATOM 1038 N N . THR A 1 127 ? -19.521 1.179 0.255 1.00 97.88 127 THR A N 1
ATOM 1039 C CA . THR A 1 127 ? -19.232 1.870 -1.007 1.00 97.88 127 THR A CA 1
ATOM 1040 C C . THR A 1 127 ? -17.802 1.624 -1.481 1.00 97.88 127 THR A C 1
ATOM 1042 O O . THR A 1 127 ? -17.572 1.408 -2.671 1.00 97.88 127 THR A O 1
ATOM 1045 N N . ILE A 1 128 ? -16.815 1.699 -0.584 1.00 98.06 128 ILE A N 1
ATOM 1046 C CA . ILE A 1 128 ? -15.401 1.650 -0.978 1.00 98.06 128 ILE A CA 1
ATOM 1047 C C . ILE A 1 128 ? -14.887 0.231 -1.193 1.00 98.06 128 ILE A C 1
ATOM 1049 O O . ILE A 1 128 ? -14.091 0.004 -2.104 1.00 98.06 128 ILE A O 1
ATOM 1053 N N . TYR A 1 129 ? -15.342 -0.726 -0.388 1.00 98.50 129 TYR A N 1
ATOM 1054 C CA . TYR A 1 129 ? -14.831 -2.085 -0.431 1.00 98.50 129 TYR A CA 1
ATOM 1055 C C . TYR A 1 129 ? -15.189 -2.823 -1.728 1.00 98.50 129 TYR A C 1
ATOM 1057 O O . TYR A 1 129 ? -14.265 -3.362 -2.337 1.00 98.50 129 TYR A O 1
ATOM 1065 N N . PRO A 1 130 ? -16.438 -2.794 -2.244 1.00 98.38 130 PRO A N 1
ATOM 1066 C CA . PRO A 1 130 ? -16.746 -3.439 -3.523 1.00 98.38 130 PRO A CA 1
ATOM 1067 C C . PRO A 1 130 ? -15.885 -2.908 -4.675 1.00 98.38 130 PRO A C 1
ATOM 1069 O O . PRO A 1 130 ? -15.444 -3.664 -5.537 1.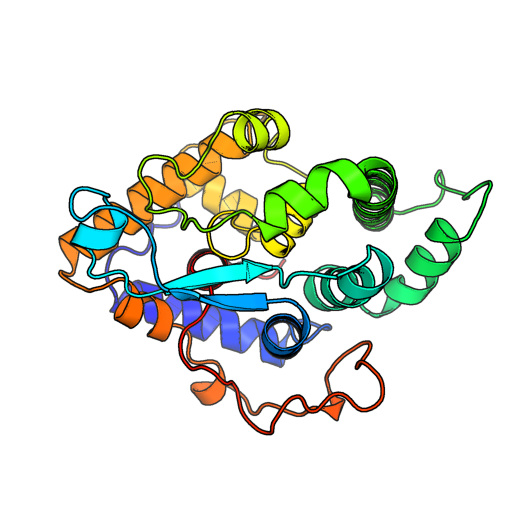00 98.38 130 PRO A O 1
ATOM 1072 N N . GLN A 1 131 ? -15.583 -1.608 -4.652 1.00 98.25 131 GLN A N 1
ATOM 1073 C CA . GLN A 1 131 ? -14.741 -0.953 -5.652 1.00 98.25 131 GLN A CA 1
ATOM 1074 C C . GLN A 1 131 ? -13.269 -1.353 -5.518 1.00 98.25 131 GLN A C 1
ATOM 1076 O O . GLN A 1 131 ? -12.583 -1.463 -6.528 1.00 98.25 131 GLN A O 1
ATOM 1081 N N . ALA A 1 132 ? -12.786 -1.598 -4.296 1.00 98.19 132 ALA A N 1
ATOM 1082 C CA . ALA A 1 132 ? -11.442 -2.112 -4.030 1.00 98.19 132 ALA A CA 1
ATOM 1083 C C . ALA A 1 132 ? -11.298 -3.594 -4.390 1.00 98.19 132 ALA A C 1
ATOM 1085 O O . ALA A 1 132 ? -10.336 -3.970 -5.054 1.00 98.19 132 ALA A O 1
ATOM 1086 N N . ALA A 1 133 ? -12.268 -4.426 -4.016 1.00 98.00 133 ALA A N 1
ATOM 1087 C CA . ALA A 1 133 ? -12.273 -5.850 -4.329 1.00 98.00 133 ALA A CA 1
ATOM 1088 C C . ALA A 1 133 ? -12.374 -6.103 -5.843 1.00 98.00 133 ALA A C 1
ATOM 1090 O O . ALA A 1 133 ? -11.738 -7.017 -6.361 1.00 98.00 133 ALA A O 1
ATOM 1091 N N . ALA A 1 134 ? -13.096 -5.263 -6.591 1.00 96.81 134 ALA A N 1
ATOM 1092 C CA . ALA A 1 134 ? -13.132 -5.324 -8.054 1.00 96.81 134 ALA A CA 1
ATOM 1093 C C . ALA A 1 134 ? -11.875 -4.732 -8.733 1.00 96.81 134 ALA A C 1
ATOM 1095 O O . ALA A 1 134 ? -11.724 -4.831 -9.953 1.00 96.81 134 ALA A O 1
ATOM 1096 N N . TYR A 1 135 ? -10.965 -4.107 -7.977 1.00 97.19 135 TYR A N 1
ATOM 1097 C CA . TYR A 1 135 ? -9.864 -3.324 -8.529 1.00 97.19 135 TYR A CA 1
ATOM 1098 C C . TYR A 1 135 ? -8.679 -4.180 -8.992 1.00 97.19 135 TYR A C 1
ATOM 1100 O O . TYR A 1 135 ? -7.704 -4.381 -8.270 1.00 97.19 135 TYR A O 1
ATOM 1108 N N . ASN A 1 136 ? -8.742 -4.664 -10.232 1.00 96.25 136 ASN A N 1
ATOM 1109 C CA . ASN A 1 136 ? -7.689 -5.477 -10.840 1.00 96.25 136 ASN A CA 1
ATOM 1110 C C . ASN A 1 136 ? -6.704 -4.625 -11.670 1.00 96.25 136 ASN A C 1
ATOM 1112 O O . ASN A 1 136 ? -6.656 -4.741 -12.900 1.00 96.25 136 ASN A O 1
ATOM 1116 N N . ARG A 1 137 ? -5.936 -3.746 -11.008 1.00 97.12 137 ARG A N 1
ATOM 1117 C CA . ARG A 1 137 ? -4.951 -2.842 -11.639 1.00 97.12 137 ARG A CA 1
ATOM 1118 C C . ARG A 1 137 ? -3.683 -2.679 -10.799 1.00 97.12 137 ARG A C 1
ATOM 1120 O O . ARG A 1 137 ? -3.729 -2.733 -9.571 1.00 97.12 137 ARG A O 1
ATOM 1127 N N . THR A 1 138 ? -2.575 -2.374 -11.475 1.00 97.88 138 THR A N 1
ATOM 1128 C CA . THR A 1 138 ? -1.332 -1.881 -10.855 1.00 97.88 138 THR A CA 1
ATOM 1129 C C . THR A 1 138 ? -1.158 -0.384 -11.088 1.00 97.88 138 THR A C 1
ATOM 1131 O O . THR A 1 138 ? -1.774 0.188 -11.990 1.00 97.88 138 THR A O 1
ATOM 1134 N N . LEU A 1 139 ? -0.223 0.233 -10.358 1.00 97.94 139 LEU A N 1
ATOM 1135 C CA . LEU A 1 139 ? 0.208 1.612 -10.612 1.00 97.94 139 LEU A CA 1
ATOM 1136 C C . LEU A 1 139 ? 0.711 1.838 -12.052 1.00 97.94 139 LEU A C 1
ATOM 1138 O O . LEU A 1 139 ? 0.709 2.970 -12.526 1.00 97.94 139 LEU A O 1
ATOM 1142 N N . LEU A 1 140 ? 1.145 0.782 -12.747 1.00 98.25 140 LEU A N 1
ATOM 1143 C CA . LEU A 1 140 ? 1.680 0.861 -14.106 1.00 98.25 140 LEU A CA 1
ATOM 1144 C C . LEU A 1 140 ? 0.618 0.708 -15.191 1.00 98.25 140 LEU A C 1
ATOM 1146 O O . LEU A 1 140 ? 0.928 0.967 -16.347 1.00 98.25 140 LEU A O 1
ATOM 1150 N N . CYS A 1 141 ? -0.613 0.315 -14.858 1.00 98.38 141 CYS A N 1
ATOM 1151 C CA . CYS A 1 141 ? -1.697 0.278 -15.840 1.00 98.38 141 CYS A CA 1
ATOM 1152 C C . CYS A 1 141 ? -1.951 1.684 -16.417 1.00 98.38 141 CYS A C 1
ATOM 1154 O O . CYS A 1 141 ? -1.578 2.693 -15.810 1.00 98.38 141 CYS A O 1
ATOM 1156 N N . ASP A 1 142 ? -2.563 1.781 -17.595 1.00 97.50 142 ASP A N 1
ATOM 1157 C CA . ASP A 1 142 ? -2.880 3.089 -18.188 1.00 97.50 142 ASP A CA 1
ATOM 1158 C C . ASP A 1 142 ? -4.103 3.728 -17.528 1.00 97.50 142 ASP A C 1
ATOM 1160 O O . ASP A 1 142 ? -4.095 4.913 -17.193 1.00 97.50 142 ASP A O 1
ATOM 1164 N N . ASP A 1 143 ? -5.095 2.910 -17.191 1.00 95.19 143 ASP A N 1
ATOM 1165 C CA . ASP A 1 143 ? -6.277 3.275 -16.415 1.00 95.19 143 ASP A CA 1
ATOM 1166 C C . ASP A 1 143 ? -6.096 3.039 -14.900 1.00 95.19 143 ASP A C 1
ATOM 1168 O O . ASP A 1 143 ? -7.069 2.843 -14.176 1.00 95.19 143 ASP A O 1
ATOM 1172 N N . TRP A 1 144 ? -4.857 3.114 -14.390 1.00 95.94 144 TRP A N 1
ATOM 1173 C CA . TRP A 1 144 ? -4.493 2.930 -12.968 1.00 95.94 144 TRP A CA 1
ATOM 1174 C C . TRP A 1 144 ? -5.199 3.876 -11.977 1.00 95.94 144 TRP A C 1
ATOM 1176 O O . TRP A 1 144 ? -5.001 3.765 -10.767 1.00 95.94 144 TRP A O 1
ATOM 1186 N N . ALA A 1 145 ? -5.958 4.853 -12.464 1.00 95.00 145 ALA A N 1
ATOM 1187 C CA . ALA A 1 145 ? -6.709 5.802 -11.660 1.00 95.00 145 ALA A CA 1
ATOM 1188 C C . ALA A 1 145 ? -8.068 6.061 -12.320 1.00 95.00 145 ALA A C 1
ATOM 1190 O O . ALA A 1 145 ? -8.238 7.111 -12.940 1.00 95.00 145 ALA A O 1
ATOM 1191 N N . PRO A 1 146 ? -9.051 5.154 -12.233 1.00 95.56 146 PRO A N 1
ATOM 1192 C CA . PRO A 1 146 ? -10.391 5.454 -12.721 1.00 95.56 146 PRO A CA 1
ATOM 1193 C C . PRO A 1 146 ? -11.059 6.515 -11.834 1.00 95.56 146 PRO A C 1
ATOM 1195 O O . PRO A 1 146 ? -10.635 6.756 -10.698 1.00 95.56 146 PRO A O 1
ATOM 1198 N N . SER A 1 147 ? -12.129 7.138 -12.336 1.00 96.50 147 SER A N 1
ATOM 1199 C CA . SER A 1 147 ? -12.793 8.295 -11.712 1.00 96.50 147 SER A CA 1
ATOM 1200 C C . SER A 1 147 ? -13.111 8.104 -10.226 1.00 96.50 147 SER A C 1
ATOM 1202 O O . SER A 1 147 ? -12.852 9.002 -9.425 1.00 96.50 147 SER A O 1
ATOM 1204 N N . PHE A 1 148 ? -13.586 6.913 -9.841 1.00 97.38 148 PHE A N 1
ATOM 1205 C CA . PHE A 1 148 ? -13.883 6.573 -8.447 1.00 97.38 148 PHE A CA 1
ATOM 1206 C C . PHE A 1 148 ? -12.676 6.797 -7.519 1.00 97.38 148 PHE A C 1
ATOM 1208 O O . PHE A 1 148 ? -12.795 7.442 -6.472 1.00 97.38 148 PHE A O 1
ATOM 1215 N N . TRP A 1 149 ? -11.502 6.297 -7.913 1.00 96.69 149 TRP A N 1
ATOM 1216 C CA . TRP A 1 149 ? -10.271 6.418 -7.134 1.00 96.69 149 TRP A CA 1
ATOM 1217 C C . TRP A 1 149 ? -9.635 7.797 -7.257 1.00 96.69 149 TRP A C 1
ATOM 1219 O O . TRP A 1 149 ? -9.136 8.312 -6.259 1.00 96.69 149 TRP A O 1
ATOM 1229 N N . GLN A 1 150 ? -9.711 8.437 -8.430 1.00 94.44 150 GLN A N 1
ATOM 1230 C CA . GLN A 1 150 ? -9.215 9.805 -8.604 1.00 94.44 150 GLN A CA 1
ATOM 1231 C C . GLN A 1 150 ? -9.843 10.763 -7.596 1.00 94.44 150 GLN A C 1
ATOM 1233 O O . GLN A 1 150 ? -9.109 11.507 -6.952 1.00 94.44 150 GLN A O 1
ATOM 1238 N N . GLU A 1 151 ? -11.167 10.713 -7.432 1.00 95.00 151 GLU A N 1
ATOM 1239 C CA . GLU A 1 151 ? -11.911 11.505 -6.448 1.00 95.00 151 GLU A CA 1
ATOM 1240 C C . GLU A 1 151 ? -11.423 11.217 -5.018 1.00 95.00 151 GLU A C 1
ATOM 1242 O O . GLU A 1 151 ? -11.102 12.123 -4.248 1.00 95.00 151 GLU A O 1
ATOM 1247 N N . ARG A 1 152 ? -11.276 9.936 -4.667 1.00 95.38 152 ARG A N 1
ATOM 1248 C CA . ARG A 1 152 ? -10.893 9.500 -3.311 1.00 95.38 152 ARG A CA 1
ATOM 1249 C C . ARG A 1 152 ? -9.422 9.744 -2.981 1.00 95.38 152 ARG A C 1
ATOM 1251 O O . ARG A 1 152 ? -9.063 9.736 -1.801 1.00 95.38 152 ARG A O 1
ATOM 1258 N N . TRP A 1 153 ? -8.594 10.017 -3.987 1.00 96.00 153 TRP A N 1
ATOM 1259 C CA . TRP A 1 153 ? -7.196 10.431 -3.856 1.00 96.00 153 TRP A CA 1
ATOM 1260 C C . TRP A 1 153 ? -6.997 11.956 -3.890 1.00 96.00 153 TRP A C 1
ATOM 1262 O O . TRP A 1 153 ? -5.856 12.419 -3.833 1.00 96.00 153 TRP A O 1
ATOM 1272 N N . GLN A 1 154 ? -8.074 12.753 -3.907 1.00 93.88 154 GLN A N 1
ATOM 1273 C CA . GLN A 1 154 ? -8.021 14.214 -3.739 1.00 93.88 154 GLN A CA 1
ATOM 1274 C C . GLN A 1 154 ? -7.915 14.619 -2.262 1.00 93.88 154 GLN A C 1
ATOM 1276 O O . GLN A 1 154 ? -8.726 15.371 -1.732 1.00 93.88 154 GLN A O 1
ATOM 1281 N N . PHE A 1 155 ? -6.920 14.087 -1.559 1.00 93.81 155 PHE A N 1
ATOM 1282 C CA . PHE A 1 155 ? -6.558 14.557 -0.224 1.00 93.81 155 PHE A CA 1
ATOM 1283 C C . PHE A 1 155 ? -5.111 15.048 -0.229 1.00 93.81 155 PHE A C 1
ATOM 1285 O O . PHE A 1 155 ? -4.298 14.534 -1.006 1.00 93.81 155 PHE A O 1
ATOM 1292 N N . PRO A 1 156 ? -4.773 16.044 0.607 1.00 92.75 156 PRO A N 1
ATOM 1293 C CA . PRO A 1 156 ? -3.444 16.629 0.609 1.00 92.75 156 PRO A CA 1
ATOM 1294 C C . PRO A 1 156 ? -2.390 15.600 1.016 1.00 92.75 156 PRO A C 1
ATOM 1296 O O . PRO A 1 156 ? -2.566 14.829 1.963 1.00 92.75 156 PRO A O 1
ATOM 1299 N N . ILE A 1 157 ? -1.252 15.643 0.332 1.00 87.81 157 ILE A N 1
ATOM 1300 C CA . ILE A 1 157 ? -0.051 14.923 0.721 1.00 87.81 157 ILE A CA 1
ATOM 1301 C C . ILE A 1 157 ? 0.514 15.616 1.967 1.00 87.81 157 ILE A C 1
ATOM 1303 O O . ILE A 1 157 ? 1.199 16.638 1.895 1.00 87.81 157 ILE A O 1
ATOM 1307 N N . GLY A 1 158 ? 0.213 15.069 3.139 1.00 82.44 158 GLY A N 1
ATOM 1308 C CA . GLY A 1 158 ? 0.689 15.606 4.406 1.00 82.44 158 GLY A CA 1
ATOM 1309 C C . GLY A 1 158 ? 0.193 14.804 5.605 1.00 82.44 158 GLY A C 1
ATOM 1310 O O . GLY A 1 158 ? -0.590 13.868 5.446 1.00 82.44 158 GLY A O 1
ATOM 1311 N N . PRO A 1 159 ? 0.643 15.143 6.824 1.00 80.06 159 PRO A N 1
ATOM 1312 C CA . PRO A 1 159 ? 0.096 14.553 8.035 1.00 80.06 159 PRO A CA 1
ATOM 1313 C C . PRO A 1 159 ? -1.365 14.989 8.277 1.00 80.06 159 PRO A C 1
ATOM 1315 O O . PRO A 1 159 ? -1.646 16.191 8.220 1.00 80.06 159 PRO A O 1
ATOM 1318 N N . PRO A 1 160 ? -2.263 14.070 8.678 1.00 82.81 160 PRO A N 1
ATOM 1319 C CA . PRO A 1 160 ? -1.988 12.665 8.988 1.00 82.81 160 PRO A CA 1
ATOM 1320 C C . PRO A 1 160 ? -1.851 11.774 7.737 1.00 82.81 160 PRO A C 1
ATOM 1322 O O . PRO A 1 160 ? -2.734 11.726 6.891 1.00 82.81 160 PRO A O 1
ATOM 1325 N N . VAL A 1 161 ? -0.774 10.979 7.675 1.00 91.44 161 VAL A N 1
ATOM 1326 C CA . VAL A 1 161 ? -0.445 10.081 6.540 1.00 91.44 161 VAL A CA 1
ATOM 1327 C C . VAL A 1 161 ? -1.361 8.849 6.422 1.00 91.44 161 VAL A C 1
ATOM 1329 O O . VAL A 1 161 ? -1.251 8.039 5.506 1.00 91.44 161 VAL A O 1
ATOM 1332 N N . TYR A 1 162 ? -2.276 8.692 7.375 1.00 95.12 162 TYR A N 1
ATOM 1333 C CA . TYR A 1 162 ? -3.096 7.504 7.581 1.00 95.12 162 TYR A CA 1
ATOM 1334 C C . TYR A 1 162 ? -4.065 7.206 6.434 1.00 95.12 162 TYR A C 1
ATOM 1336 O O . TYR A 1 162 ? -4.311 6.039 6.138 1.00 95.12 162 TYR A O 1
ATOM 1344 N N . LYS A 1 163 ? -4.551 8.229 5.718 1.00 95.88 163 LYS A N 1
ATOM 1345 C CA . LYS A 1 163 ? -5.444 8.005 4.574 1.00 95.88 163 LYS A CA 1
ATOM 1346 C C . LYS A 1 163 ? -4.710 7.318 3.420 1.00 95.88 163 LYS A C 1
ATOM 1348 O O . LYS A 1 163 ? -5.228 6.346 2.886 1.00 95.88 163 LYS A O 1
ATOM 1353 N N . ALA A 1 164 ? -3.478 7.733 3.108 1.00 96.31 164 ALA A N 1
ATOM 1354 C CA . ALA A 1 164 ? -2.637 7.047 2.121 1.00 96.31 164 ALA A CA 1
ATOM 1355 C C . ALA A 1 164 ? -2.353 5.592 2.528 1.00 96.31 164 ALA A C 1
ATOM 1357 O O . ALA A 1 164 ? -2.439 4.686 1.703 1.00 96.31 164 ALA A O 1
ATOM 1358 N N . LYS A 1 165 ? -2.104 5.349 3.821 1.00 96.50 165 LYS A N 1
ATOM 1359 C CA . LYS A 1 165 ? -1.914 3.998 4.363 1.00 96.50 165 LYS A CA 1
ATOM 1360 C C . LYS A 1 165 ? -3.154 3.114 4.188 1.00 96.50 165 LYS A C 1
ATOM 1362 O O . LYS A 1 165 ? -3.015 1.988 3.717 1.00 96.50 165 LYS A O 1
ATOM 1367 N N . MET A 1 166 ? -4.354 3.633 4.469 1.00 97.62 166 MET A N 1
ATOM 1368 C CA . MET A 1 166 ? -5.612 2.905 4.245 1.00 97.62 166 MET A CA 1
ATOM 1369 C C . MET A 1 166 ? -5.845 2.614 2.759 1.00 97.62 166 MET A C 1
ATOM 1371 O O . MET A 1 166 ? -6.155 1.483 2.403 1.00 97.62 166 MET A O 1
ATOM 1375 N N . MET A 1 167 ? -5.623 3.592 1.873 1.00 97.75 167 MET A N 1
ATOM 1376 C CA . MET A 1 167 ? -5.723 3.366 0.422 1.00 97.75 167 MET A CA 1
ATOM 1377 C C . MET A 1 167 ? -4.789 2.245 -0.028 1.00 97.75 167 MET A C 1
ATOM 1379 O O . MET A 1 167 ? -5.189 1.367 -0.783 1.00 97.75 167 MET A O 1
ATOM 1383 N N . SER A 1 168 ? -3.565 2.233 0.497 1.00 97.50 168 SER A N 1
ATOM 1384 C CA . SER A 1 168 ? -2.568 1.210 0.192 1.00 97.50 168 SER A CA 1
ATOM 1385 C C . SER A 1 168 ? -2.920 -0.191 0.703 1.00 97.50 168 SER A C 1
ATOM 1387 O O . SER A 1 168 ? -2.366 -1.171 0.220 1.00 97.50 168 SER A O 1
ATOM 1389 N N . LEU A 1 169 ? -3.828 -0.293 1.678 1.00 97.50 169 LEU A N 1
ATOM 1390 C CA . LEU A 1 169 ? -4.366 -1.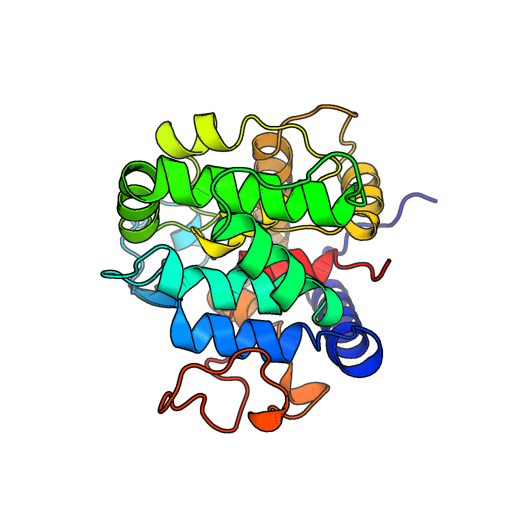564 2.155 1.00 97.50 169 LEU A CA 1
ATOM 1391 C C . LEU A 1 169 ? -5.474 -2.083 1.230 1.00 97.50 169 LEU A C 1
ATOM 1393 O O . LEU A 1 169 ? -5.549 -3.283 0.983 1.00 97.50 169 LEU A O 1
ATOM 1397 N N . LEU A 1 170 ? -6.310 -1.172 0.720 1.00 98.06 170 LEU A N 1
ATOM 1398 C CA . LEU A 1 170 ? -7.447 -1.476 -0.152 1.00 98.06 170 LEU A CA 1
ATOM 1399 C C . LEU A 1 170 ? -7.021 -1.802 -1.589 1.00 98.06 170 LEU A C 1
ATOM 1401 O O . LEU A 1 170 ? -7.560 -2.723 -2.191 1.00 98.06 170 LEU A O 1
ATOM 1405 N N . VAL A 1 171 ? -6.049 -1.070 -2.138 1.00 97.88 171 VAL A N 1
ATOM 1406 C CA . VAL A 1 171 ? -5.546 -1.262 -3.510 1.00 97.88 171 VAL A CA 1
ATOM 1407 C C . VAL A 1 171 ? -4.022 -1.452 -3.498 1.00 97.88 171 VAL A C 1
ATOM 1409 O O . VAL A 1 171 ? -3.264 -0.547 -3.872 1.00 97.88 171 VAL A O 1
ATOM 1412 N N . PRO A 1 172 ? -3.549 -2.628 -3.037 1.00 97.50 172 PRO A N 1
ATOM 1413 C CA . PRO A 1 172 ? -2.158 -2.857 -2.638 1.00 97.50 172 PRO A CA 1
ATOM 1414 C C . PRO A 1 172 ? -1.156 -2.805 -3.787 1.00 97.50 172 PRO A C 1
ATOM 1416 O O . PRO A 1 172 ? 0.039 -2.662 -3.547 1.00 97.50 172 PRO A O 1
ATOM 1419 N N . ASP A 1 173 ? -1.603 -2.879 -5.033 1.00 97.81 173 ASP A N 1
ATOM 1420 C CA . ASP A 1 173 ? -0.716 -2.810 -6.192 1.00 97.81 173 ASP A CA 1
ATOM 1421 C C . ASP A 1 173 ? -0.619 -1.426 -6.836 1.00 97.81 173 ASP A C 1
ATOM 1423 O O . ASP A 1 173 ? 0.116 -1.233 -7.805 1.00 97.81 173 ASP A O 1
ATOM 1427 N N . THR A 1 174 ? -1.370 -0.460 -6.302 1.00 97.94 174 THR A N 1
ATOM 1428 C CA . THR A 1 174 ? -1.497 0.877 -6.886 1.00 97.94 174 THR A CA 1
ATOM 1429 C C . THR A 1 174 ? -1.207 1.982 -5.877 1.00 97.94 174 THR A C 1
ATOM 1431 O O . THR A 1 174 ? -0.338 2.819 -6.114 1.00 97.94 174 THR A O 1
ATOM 1434 N N . ALA A 1 175 ? -1.902 2.004 -4.737 1.00 97.69 175 ALA A N 1
ATOM 1435 C CA . ALA A 1 175 ? -1.726 3.073 -3.759 1.00 97.69 175 ALA A CA 1
ATOM 1436 C C . ALA A 1 175 ? -0.479 2.825 -2.902 1.00 97.69 175 ALA A C 1
ATOM 1438 O O . ALA A 1 175 ? -0.378 1.813 -2.215 1.00 97.69 175 ALA A O 1
ATOM 1439 N N . VAL A 1 176 ? 0.460 3.771 -2.920 1.00 96.88 176 VAL A N 1
ATOM 1440 C CA . VAL A 1 176 ? 1.720 3.718 -2.167 1.00 96.88 176 VAL A CA 1
ATOM 1441 C C . VAL A 1 176 ? 1.581 4.460 -0.831 1.00 96.88 176 VAL A C 1
ATOM 1443 O O . VAL A 1 176 ? 1.221 5.643 -0.829 1.00 96.88 176 VAL A O 1
ATOM 1446 N N . PRO A 1 177 ? 1.819 3.807 0.317 1.00 95.25 177 PRO A N 1
ATOM 1447 C CA . PRO A 1 177 ? 1.798 4.461 1.618 1.00 95.25 177 PRO A CA 1
ATOM 1448 C C . PRO A 1 177 ? 3.032 5.355 1.753 1.00 95.25 177 PRO A C 1
ATOM 1450 O O . PRO A 1 177 ? 3.951 5.321 0.942 1.00 95.25 177 PRO A O 1
ATOM 1453 N N . TYR A 1 178 ? 3.069 6.147 2.814 1.00 91.94 178 TYR A N 1
ATOM 1454 C CA . TYR A 1 178 ? 4.289 6.817 3.234 1.00 91.94 178 TYR A CA 1
ATOM 1455 C C . TYR A 1 178 ? 4.201 7.167 4.716 1.00 91.94 178 TYR A C 1
ATOM 1457 O O . TYR A 1 178 ? 3.113 7.303 5.287 1.00 91.94 178 TYR A O 1
ATOM 1465 N N . ASP A 1 179 ? 5.363 7.343 5.334 1.00 88.50 179 ASP A N 1
ATOM 1466 C CA . ASP A 1 179 ? 5.503 7.932 6.660 1.00 88.50 179 ASP A CA 1
ATOM 1467 C C . ASP A 1 179 ? 5.866 9.415 6.580 1.00 88.50 179 ASP A C 1
ATOM 1469 O O . ASP A 1 179 ? 6.271 9.926 5.538 1.00 88.50 179 ASP A O 1
ATOM 1473 N N . THR A 1 180 ? 5.711 10.134 7.693 1.00 86.81 180 THR A N 1
ATOM 1474 C CA . THR A 1 180 ? 6.020 11.572 7.764 1.00 86.81 180 THR A CA 1
ATOM 1475 C C . THR A 1 180 ? 7.483 11.868 7.401 1.00 86.81 180 THR A C 1
ATOM 1477 O O . THR A 1 180 ? 7.751 12.855 6.716 1.00 86.81 180 THR A O 1
ATOM 1480 N N . ALA A 1 181 ? 8.420 11.013 7.826 1.00 85.62 181 ALA A N 1
ATOM 1481 C CA . ALA A 1 181 ? 9.836 11.136 7.478 1.00 85.62 181 ALA A CA 1
ATOM 1482 C C . ALA A 1 181 ? 10.062 10.877 5.978 1.00 85.62 181 ALA A C 1
ATOM 1484 O O . ALA A 1 181 ? 10.550 11.767 5.278 1.00 85.62 181 ALA A O 1
ATOM 1485 N N . SER A 1 182 ? 9.577 9.739 5.458 1.00 87.25 182 SER A N 1
ATOM 1486 C CA . SER A 1 182 ? 9.624 9.405 4.024 1.00 87.25 182 SER A CA 1
ATOM 1487 C C . SER A 1 182 ? 9.022 10.505 3.150 1.00 87.25 182 SER A C 1
ATOM 1489 O O . SER A 1 182 ? 9.559 10.826 2.093 1.00 87.25 182 SER A O 1
ATOM 1491 N N . LEU A 1 183 ? 7.938 11.142 3.607 1.00 87.50 183 LEU A N 1
ATOM 1492 C CA . LEU A 1 183 ? 7.287 12.223 2.878 1.00 87.50 183 LEU A CA 1
ATOM 1493 C C . LEU A 1 183 ? 8.218 13.418 2.652 1.00 87.50 183 LEU A C 1
ATOM 1495 O O . LEU A 1 183 ? 8.180 14.033 1.591 1.00 87.50 183 LEU A O 1
ATOM 1499 N N . THR A 1 184 ? 9.056 13.759 3.629 1.00 84.50 184 THR A N 1
ATOM 1500 C CA . THR A 1 184 ? 9.991 14.884 3.488 1.00 84.50 184 THR A CA 1
ATOM 1501 C C . THR A 1 184 ? 10.989 14.604 2.364 1.00 84.50 184 THR A C 1
ATOM 1503 O O . THR A 1 184 ? 11.221 15.466 1.515 1.00 84.50 184 THR A O 1
ATOM 1506 N N . SER A 1 185 ? 11.496 13.371 2.300 1.00 85.38 185 SER A N 1
ATOM 1507 C CA . SER A 1 185 ? 12.377 12.908 1.226 1.00 85.38 185 SER A CA 1
ATOM 1508 C C . SER A 1 185 ? 11.675 12.880 -0.133 1.00 85.38 185 SER A C 1
ATOM 1510 O O . SER A 1 185 ? 12.161 13.485 -1.086 1.00 85.38 185 SER A O 1
ATOM 1512 N N . LEU A 1 186 ? 10.485 12.271 -0.206 1.00 89.25 186 LEU A N 1
ATOM 1513 C CA . LEU A 1 186 ? 9.666 12.195 -1.421 1.00 89.25 186 LEU A CA 1
ATOM 1514 C C . LEU A 1 186 ? 9.378 13.582 -2.003 1.00 89.25 186 LEU A C 1
ATOM 1516 O O . LEU A 1 186 ? 9.502 13.789 -3.208 1.00 89.25 186 LEU A O 1
ATOM 1520 N N . ARG A 1 187 ? 9.033 14.555 -1.152 1.00 88.44 187 ARG A N 1
ATOM 1521 C CA . ARG A 1 187 ? 8.788 15.931 -1.598 1.00 88.44 187 ARG A CA 1
ATOM 1522 C C . ARG A 1 187 ? 10.041 16.583 -2.169 1.00 88.44 187 ARG A C 1
ATOM 1524 O O . ARG A 1 187 ? 9.933 17.282 -3.169 1.00 88.44 187 ARG A O 1
ATOM 1531 N N . GLY A 1 188 ? 11.202 16.342 -1.562 1.00 85.75 188 GLY A N 1
ATOM 1532 C CA . GLY A 1 188 ? 12.482 16.830 -2.072 1.00 85.75 188 GLY A CA 1
ATOM 1533 C C . GLY A 1 188 ? 12.867 16.200 -3.413 1.00 85.75 188 GLY A C 1
ATOM 1534 O O . GLY A 1 188 ? 13.276 16.917 -4.318 1.00 85.75 188 GLY A O 1
ATOM 1535 N N . MET A 1 189 ? 12.696 14.882 -3.557 1.00 89.25 189 MET A N 1
ATOM 1536 C CA . MET A 1 189 ? 13.058 14.142 -4.774 1.00 89.25 189 MET A CA 1
ATOM 1537 C C . MET A 1 189 ? 12.151 14.464 -5.964 1.00 89.25 189 MET A C 1
ATOM 1539 O O . MET A 1 189 ? 12.636 14.593 -7.083 1.00 89.25 189 MET A O 1
ATOM 1543 N N . PHE A 1 190 ? 10.846 14.610 -5.726 1.00 92.19 190 PHE A N 1
ATOM 1544 C CA . PHE A 1 190 ? 9.854 14.849 -6.779 1.00 92.19 190 PHE A CA 1
ATOM 1545 C C . PHE A 1 190 ? 9.433 16.320 -6.912 1.00 92.19 190 PHE A C 1
ATOM 1547 O O . PHE A 1 190 ? 8.518 16.627 -7.671 1.00 92.19 190 PHE A O 1
ATOM 1554 N N . GLY A 1 191 ? 10.057 17.238 -6.165 1.00 90.12 191 GLY A N 1
ATOM 1555 C CA . GLY A 1 191 ? 9.722 18.665 -6.210 1.00 90.12 191 GLY A CA 1
ATOM 1556 C C . GLY A 1 191 ? 8.268 18.968 -5.823 1.00 90.12 191 GLY A C 1
ATOM 1557 O O . GLY A 1 191 ? 7.638 19.840 -6.418 1.00 90.12 191 GLY A O 1
ATOM 1558 N N . LEU A 1 192 ? 7.710 18.235 -4.854 1.00 90.44 192 LEU A N 1
ATOM 1559 C CA . LEU A 1 192 ? 6.289 18.332 -4.504 1.00 90.44 192 LEU A CA 1
ATOM 1560 C C . LEU A 1 192 ? 6.004 19.510 -3.560 1.00 90.44 192 LEU A C 1
ATOM 1562 O O . LEU A 1 192 ? 6.499 19.584 -2.421 1.00 90.44 192 LEU A O 1
ATOM 1566 N N . SER A 1 193 ? 5.118 20.396 -4.005 1.00 87.38 193 SER A N 1
ATOM 1567 C CA . SER A 1 193 ? 4.661 21.557 -3.241 1.00 87.38 193 SER A CA 1
ATOM 1568 C C . SER A 1 193 ? 3.744 21.164 -2.072 1.00 87.38 193 SER A C 1
ATOM 1570 O O . SER A 1 193 ? 3.021 20.165 -2.154 1.00 87.38 193 SER A O 1
ATOM 1572 N N . PRO A 1 194 ? 3.729 21.942 -0.967 1.00 80.75 194 PRO A N 1
ATOM 1573 C CA . PRO A 1 194 ? 2.767 21.725 0.111 1.00 80.75 194 PRO A CA 1
ATOM 1574 C C . PRO A 1 194 ? 1.328 21.760 -0.424 1.00 80.75 194 PRO A C 1
ATOM 1576 O O . PRO A 1 194 ? 0.995 22.612 -1.242 1.00 80.75 194 PRO A O 1
ATOM 1579 N N . GLY A 1 195 ? 0.473 20.850 0.048 1.00 81.81 195 GLY A N 1
ATOM 1580 C CA . GLY A 1 195 ? -0.950 20.830 -0.311 1.00 81.81 195 GLY A CA 1
ATOM 1581 C C . GLY A 1 195 ? -1.289 20.140 -1.635 1.00 81.81 195 GLY A C 1
ATOM 1582 O O . GLY A 1 195 ? -2.470 19.949 -1.908 1.00 81.81 195 GLY A O 1
ATOM 1583 N N . GLN A 1 196 ? -0.301 19.699 -2.427 1.00 92.38 196 GLN A N 1
ATOM 1584 C CA . GLN A 1 196 ? -0.575 18.839 -3.582 1.00 92.38 196 GLN A CA 1
ATOM 1585 C C . GLN A 1 196 ? -1.318 17.569 -3.158 1.00 92.38 196 GLN A C 1
ATOM 1587 O O . GLN A 1 196 ? -1.118 17.058 -2.057 1.00 92.38 196 GLN A O 1
ATOM 1592 N N . HIS A 1 197 ? -2.187 17.068 -4.032 1.00 94.75 197 HIS A N 1
ATOM 1593 C CA . HIS A 1 197 ? -3.028 15.908 -3.752 1.00 94.75 197 HIS A CA 1
ATOM 1594 C C . HIS A 1 197 ? -2.293 14.583 -3.958 1.00 94.75 197 HIS A C 1
ATOM 1596 O O . HIS A 1 197 ? -1.373 14.481 -4.767 1.00 94.75 197 HIS A O 1
ATOM 1602 N N . TYR A 1 198 ? -2.722 13.545 -3.242 1.00 96.19 198 TYR A N 1
ATOM 1603 C CA . TYR A 1 198 ? -2.101 12.220 -3.252 1.00 96.19 198 TYR A CA 1
ATOM 1604 C C . TYR A 1 198 ? -1.987 11.591 -4.648 1.00 96.19 198 TYR A C 1
ATOM 1606 O O . TYR A 1 198 ? -0.975 10.966 -4.964 1.00 96.19 198 TYR A O 1
ATOM 1614 N N . ASN A 1 199 ? -2.955 11.831 -5.533 1.00 95.69 199 ASN A N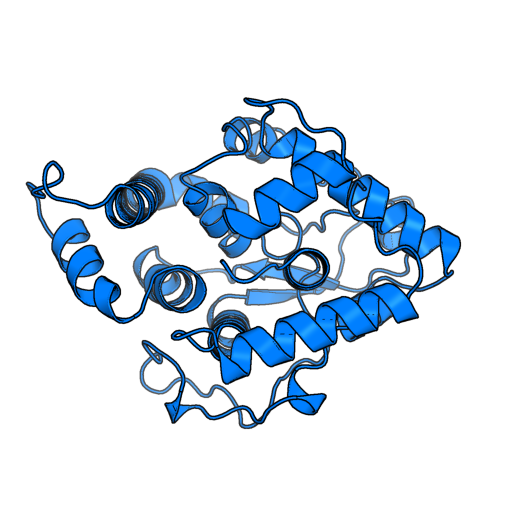 1
ATOM 1615 C CA . ASN A 1 199 ? -2.873 11.403 -6.932 1.00 95.69 199 ASN A CA 1
ATOM 1616 C C . ASN A 1 199 ? -1.663 11.994 -7.692 1.00 95.69 199 ASN A C 1
ATOM 1618 O O . ASN A 1 199 ? -1.155 11.354 -8.610 1.00 95.69 199 ASN A O 1
ATOM 1622 N N . VAL A 1 200 ? -1.175 13.183 -7.320 1.00 96.00 200 VAL A N 1
ATOM 1623 C CA . VAL A 1 200 ? 0.039 13.786 -7.896 1.00 96.00 200 VAL A CA 1
ATOM 1624 C C . VAL A 1 200 ? 1.280 13.001 -7.472 1.00 96.00 200 VAL A C 1
ATOM 1626 O O . VAL A 1 200 ? 2.142 12.735 -8.308 1.00 96.00 200 VAL A O 1
ATOM 1629 N N . LEU A 1 201 ? 1.357 12.571 -6.208 1.00 95.75 201 LEU A N 1
ATOM 1630 C CA . LEU A 1 201 ? 2.435 11.693 -5.742 1.00 95.75 201 LEU A CA 1
ATOM 1631 C C . LEU A 1 201 ? 2.418 10.365 -6.507 1.00 95.75 201 LEU A C 1
ATOM 1633 O O . LEU A 1 201 ? 3.449 9.966 -7.038 1.00 95.75 201 LEU A O 1
ATOM 1637 N N . LEU A 1 202 ? 1.254 9.718 -6.626 1.00 97.56 202 LEU A N 1
ATOM 1638 C CA . LEU A 1 202 ? 1.137 8.450 -7.355 1.00 97.56 202 LEU A CA 1
ATOM 1639 C C . LEU A 1 202 ? 1.550 8.583 -8.827 1.00 97.56 202 LEU A C 1
ATOM 1641 O O . LEU A 1 202 ? 2.246 7.712 -9.337 1.00 97.56 202 LEU A O 1
ATOM 1645 N N . ARG A 1 203 ? 1.213 9.695 -9.496 1.00 97.38 203 ARG A N 1
ATOM 1646 C CA . ARG A 1 203 ? 1.687 9.980 -10.864 1.00 97.38 203 ARG A CA 1
ATOM 1647 C C . ARG A 1 203 ? 3.210 10.056 -10.948 1.00 97.38 203 ARG A C 1
ATOM 1649 O O . ARG A 1 203 ? 3.784 9.469 -11.858 1.00 97.38 203 ARG A O 1
ATOM 1656 N N . ASN A 1 204 ? 3.859 10.747 -10.010 1.00 97.19 204 ASN A N 1
ATOM 1657 C CA . ASN A 1 204 ? 5.321 10.838 -9.975 1.00 97.19 204 ASN A CA 1
ATOM 1658 C C . ASN A 1 204 ? 5.963 9.470 -9.714 1.00 97.19 204 ASN A C 1
ATOM 1660 O O . ASN A 1 204 ? 6.892 9.087 -10.418 1.00 97.19 204 ASN A O 1
ATOM 1664 N N . LEU A 1 205 ? 5.419 8.700 -8.768 1.00 97.31 205 LEU A N 1
ATOM 1665 C CA . LEU A 1 205 ? 5.880 7.340 -8.481 1.00 97.31 205 LEU A CA 1
ATOM 1666 C C . LEU A 1 205 ? 5.683 6.402 -9.677 1.00 97.31 205 LEU A C 1
ATOM 1668 O O . LEU A 1 205 ? 6.568 5.604 -9.970 1.00 97.31 205 LEU A O 1
ATOM 1672 N N . ARG A 1 206 ? 4.568 6.526 -10.407 1.00 98.12 206 ARG A N 1
ATOM 1673 C CA . ARG A 1 206 ? 4.327 5.786 -11.652 1.00 98.12 206 ARG A CA 1
ATOM 1674 C C . ARG A 1 206 ? 5.408 6.083 -12.687 1.00 98.12 206 ARG A C 1
ATOM 1676 O O . ARG A 1 206 ? 5.999 5.151 -13.217 1.00 98.12 206 ARG A O 1
ATOM 1683 N N . GLN A 1 207 ? 5.666 7.362 -12.969 1.00 97.94 207 GLN A N 1
ATOM 1684 C CA . GLN A 1 207 ? 6.685 7.760 -13.949 1.00 97.94 207 GLN A CA 1
ATOM 1685 C C . GLN A 1 207 ? 8.084 7.313 -13.527 1.00 97.94 207 GLN A C 1
ATOM 1687 O O . GLN A 1 207 ? 8.849 6.828 -14.353 1.00 97.94 207 GLN A O 1
ATOM 1692 N N . TYR A 1 208 ? 8.387 7.404 -12.233 1.00 97.62 208 TYR A N 1
ATOM 1693 C CA . TYR A 1 208 ? 9.619 6.870 -11.670 1.00 97.62 208 TYR A CA 1
ATOM 1694 C C . TYR A 1 208 ? 9.767 5.363 -11.919 1.00 97.62 208 TYR A C 1
ATOM 1696 O O . TYR A 1 208 ? 10.787 4.937 -12.453 1.00 97.62 208 TYR A O 1
ATOM 1704 N N . CYS A 1 209 ? 8.748 4.562 -11.589 1.00 97.75 209 CYS A N 1
ATOM 1705 C CA . CYS A 1 209 ? 8.797 3.113 -11.788 1.00 97.75 209 CYS A CA 1
ATOM 1706 C C . CYS A 1 209 ? 8.973 2.754 -13.266 1.00 97.75 209 CYS A C 1
ATOM 1708 O O . CYS A 1 209 ? 9.786 1.898 -13.585 1.00 97.75 209 CYS A O 1
ATOM 1710 N N . ILE A 1 210 ? 8.255 3.431 -14.167 1.00 98.06 210 ILE A N 1
ATOM 1711 C CA . ILE A 1 210 ? 8.399 3.227 -15.616 1.00 98.06 210 ILE A CA 1
ATOM 1712 C C . ILE A 1 210 ? 9.823 3.535 -16.065 1.00 98.06 210 ILE A C 1
ATOM 1714 O O . ILE A 1 210 ? 10.425 2.711 -16.740 1.00 98.06 210 ILE A O 1
ATOM 1718 N N . GLY A 1 211 ? 10.381 4.672 -15.640 1.00 97.62 211 GLY A N 1
ATOM 1719 C CA . GLY A 1 211 ? 11.750 5.050 -15.985 1.00 97.62 211 GLY A CA 1
ATOM 1720 C C . GLY A 1 211 ? 12.792 4.036 -15.510 1.00 97.62 211 GLY A C 1
ATOM 1721 O O . GLY A 1 211 ? 13.724 3.740 -16.250 1.00 97.62 211 GLY A O 1
ATOM 1722 N N . VAL A 1 212 ? 12.619 3.465 -14.313 1.00 97.12 212 VAL A N 1
ATOM 1723 C CA . VAL A 1 212 ? 13.494 2.398 -13.798 1.00 97.12 212 VAL A CA 1
ATOM 1724 C C . VAL A 1 212 ? 13.357 1.121 -14.626 1.00 97.12 212 VAL A C 1
ATOM 1726 O O . VAL A 1 212 ? 14.363 0.548 -15.029 1.00 97.12 212 VAL A O 1
ATOM 1729 N N . LEU A 1 213 ? 12.128 0.668 -14.891 1.00 97.56 213 LEU A N 1
ATOM 1730 C CA . LEU A 1 213 ? 11.893 -0.574 -15.633 1.00 97.56 213 LEU A CA 1
ATOM 1731 C C . LEU A 1 213 ? 12.390 -0.477 -17.082 1.00 97.56 213 LEU A C 1
ATOM 1733 O O . LEU A 1 213 ? 13.035 -1.408 -17.560 1.00 97.56 213 LEU A O 1
ATOM 1737 N N . ASP A 1 214 ? 12.137 0.650 -17.757 1.00 97.00 214 ASP A N 1
ATOM 1738 C CA . ASP A 1 214 ? 12.640 0.917 -19.110 1.00 97.00 214 ASP A CA 1
ATOM 1739 C C . ASP A 1 214 ? 14.175 1.035 -19.117 1.00 97.00 214 ASP A C 1
ATOM 1741 O O . ASP A 1 214 ? 14.832 0.451 -19.977 1.00 97.00 214 ASP A O 1
ATOM 1745 N N . GLY A 1 215 ? 14.757 1.764 -18.157 1.00 96.00 215 GLY A N 1
ATOM 1746 C CA . GLY A 1 215 ? 16.202 2.000 -18.085 1.00 96.00 215 GLY A CA 1
ATOM 1747 C C . GLY A 1 215 ? 17.019 0.742 -17.787 1.00 96.00 215 GLY A C 1
ATOM 1748 O O . GLY A 1 215 ? 18.094 0.559 -18.352 1.00 96.00 215 GLY A O 1
ATOM 1749 N N . GLU A 1 216 ? 16.493 -0.141 -16.939 1.00 95.94 216 GLU A N 1
ATOM 1750 C CA . GLU A 1 216 ? 17.175 -1.368 -16.511 1.00 95.94 216 GLU A CA 1
ATOM 1751 C C . GLU A 1 216 ? 16.745 -2.598 -17.330 1.00 95.94 216 GLU A C 1
ATOM 1753 O O . GLU A 1 216 ? 17.319 -3.676 -17.182 1.00 95.94 216 GLU A O 1
ATOM 1758 N N . GLY A 1 217 ? 15.736 -2.460 -18.199 1.00 94.44 217 GLY A N 1
ATOM 1759 C CA . 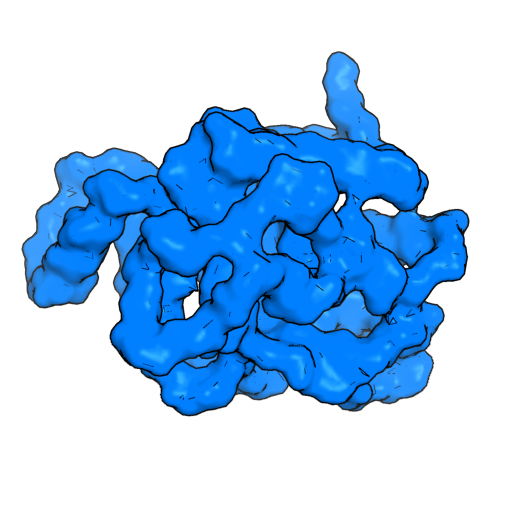GLY A 1 217 ? 15.251 -3.531 -19.071 1.00 94.44 217 GLY A CA 1
ATOM 1760 C C . GLY A 1 217 ? 14.652 -4.727 -18.323 1.00 94.44 217 GLY A C 1
ATOM 1761 O O . GLY A 1 217 ? 14.75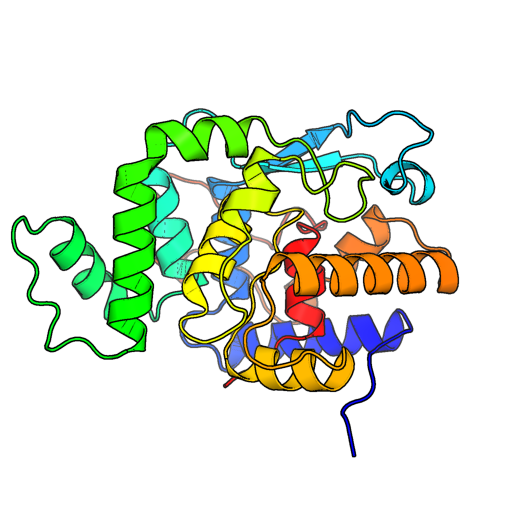0 -5.859 -18.805 1.00 94.44 217 GLY A O 1
ATOM 1762 N N . VAL A 1 218 ? 14.051 -4.505 -17.149 1.00 95.62 218 VAL A N 1
ATOM 1763 C CA . VAL A 1 218 ? 13.506 -5.578 -16.301 1.00 95.62 218 VAL A CA 1
ATOM 1764 C C . VAL A 1 218 ? 11.986 -5.650 -16.320 1.00 95.62 218 VAL A C 1
ATOM 1766 O O . VAL A 1 218 ? 11.284 -4.655 -16.498 1.00 95.62 218 VAL A O 1
ATOM 1769 N N . GLY A 1 219 ? 11.466 -6.863 -16.122 1.00 96.69 219 GLY A N 1
ATOM 1770 C CA . GLY A 1 219 ? 10.034 -7.092 -15.979 1.00 96.69 219 GLY A CA 1
ATOM 1771 C C . GLY A 1 219 ? 9.511 -6.672 -14.606 1.00 96.69 219 GLY A C 1
ATOM 1772 O O . GLY A 1 219 ? 10.251 -6.592 -13.622 1.00 96.69 219 GLY A O 1
ATOM 1773 N N . LEU A 1 220 ? 8.198 -6.461 -14.522 1.00 96.50 220 LEU A N 1
ATOM 1774 C CA . LEU A 1 220 ? 7.525 -6.122 -13.272 1.00 96.50 220 LEU A CA 1
ATOM 1775 C C . LEU A 1 220 ? 7.677 -7.235 -12.225 1.00 96.50 220 LEU A C 1
ATOM 1777 O O . LEU A 1 220 ? 7.874 -6.940 -11.049 1.00 96.50 220 LEU A O 1
ATOM 1781 N N . ASP A 1 221 ? 7.628 -8.501 -12.635 1.00 95.38 221 ASP A N 1
ATOM 1782 C CA . ASP A 1 221 ? 7.753 -9.636 -11.715 1.00 95.38 221 ASP A CA 1
ATOM 1783 C C . ASP A 1 221 ? 9.154 -9.695 -11.077 1.00 95.38 221 ASP A C 1
ATOM 1785 O O . ASP A 1 221 ? 9.271 -9.913 -9.871 1.00 95.38 221 ASP A O 1
ATOM 1789 N N . ASP A 1 222 ? 10.209 -9.391 -11.839 1.00 96.12 222 ASP A N 1
ATOM 1790 C CA . ASP A 1 222 ? 11.578 -9.285 -11.316 1.00 96.12 222 ASP A CA 1
ATOM 1791 C C . ASP A 1 222 ? 11.720 -8.095 -10.361 1.00 96.12 222 ASP A C 1
ATOM 1793 O O . ASP A 1 222 ? 12.324 -8.209 -9.292 1.00 96.12 222 ASP A O 1
ATOM 1797 N N . PHE A 1 223 ? 11.093 -6.963 -10.690 1.00 97.38 223 PHE A N 1
ATOM 1798 C CA . PHE A 1 223 ? 11.070 -5.789 -9.819 1.00 97.38 223 PHE A CA 1
ATOM 1799 C C . PHE A 1 223 ? 10.376 -6.078 -8.477 1.00 97.38 223 PHE A C 1
ATOM 1801 O O . PHE A 1 223 ? 10.857 -5.677 -7.416 1.00 97.38 223 PHE A O 1
ATOM 1808 N N . ARG A 1 224 ? 9.285 -6.855 -8.492 1.00 97.00 224 ARG A N 1
ATOM 1809 C CA . ARG A 1 224 ? 8.587 -7.324 -7.280 1.00 97.00 224 ARG A CA 1
ATOM 1810 C C . ARG A 1 224 ? 9.410 -8.270 -6.416 1.00 97.00 224 ARG A C 1
ATOM 1812 O O . ARG A 1 224 ? 9.095 -8.420 -5.238 1.00 97.00 224 ARG A O 1
ATOM 1819 N N . ARG A 1 225 ? 10.425 -8.918 -6.986 1.00 96.31 225 ARG A N 1
ATOM 1820 C CA . ARG A 1 225 ? 11.332 -9.833 -6.281 1.00 96.31 225 ARG A CA 1
ATOM 1821 C C . ARG A 1 225 ? 12.538 -9.123 -5.673 1.00 96.31 225 ARG A C 1
ATOM 1823 O O . ARG A 1 225 ? 13.323 -9.771 -4.992 1.00 96.31 225 ARG A O 1
ATOM 1830 N N . LEU A 1 226 ? 12.688 -7.808 -5.869 1.00 96.25 226 LEU A N 1
ATOM 1831 C CA . LEU A 1 226 ? 13.748 -7.033 -5.211 1.00 96.25 226 LEU A CA 1
ATOM 1832 C C . LEU A 1 226 ? 13.571 -6.960 -3.692 1.00 96.25 226 LEU A C 1
ATOM 1834 O O . LEU A 1 226 ? 14.544 -6.763 -2.967 1.00 96.25 226 LEU A O 1
ATOM 1838 N N . ASP A 1 227 ? 12.341 -7.110 -3.205 1.00 94.88 227 ASP A N 1
ATOM 1839 C CA . ASP A 1 227 ? 12.057 -7.156 -1.780 1.00 94.88 227 ASP A CA 1
ATOM 1840 C C . ASP A 1 227 ? 12.124 -8.585 -1.245 1.00 94.88 227 ASP A C 1
ATOM 1842 O O . ASP A 1 227 ? 11.152 -9.345 -1.282 1.00 94.88 227 ASP A O 1
ATOM 1846 N N . VAL A 1 228 ? 13.294 -8.918 -0.695 1.00 92.75 228 VAL A N 1
ATOM 1847 C CA . VAL A 1 228 ? 13.594 -10.225 -0.103 1.00 92.75 228 VAL A CA 1
ATOM 1848 C C . VAL A 1 228 ? 13.826 -10.091 1.411 1.00 92.75 228 VAL A C 1
ATOM 1850 O O . VAL A 1 228 ? 14.964 -10.137 1.878 1.00 92.75 228 VAL A O 1
ATOM 1853 N N . PRO A 1 229 ? 12.764 -9.963 2.234 1.00 91.00 229 PRO A N 1
ATOM 1854 C CA . PRO A 1 229 ? 12.889 -9.880 3.691 1.00 91.00 229 PRO A CA 1
ATOM 1855 C C . PRO A 1 229 ? 13.716 -10.989 4.347 1.00 91.00 229 PRO A C 1
ATOM 1857 O O . PRO A 1 229 ? 14.362 -10.757 5.368 1.00 91.00 229 PRO A O 1
ATOM 1860 N N . GLY A 1 230 ? 13.692 -12.188 3.756 1.00 90.81 230 GLY A N 1
ATOM 1861 C CA . GLY A 1 230 ? 14.391 -13.371 4.257 1.00 90.81 230 GLY A CA 1
ATOM 1862 C C . GLY A 1 230 ? 15.916 -13.247 4.287 1.00 90.81 230 GLY A C 1
ATOM 1863 O O . GLY A 1 230 ? 16.556 -13.998 5.014 1.00 90.81 230 GLY A O 1
ATOM 1864 N N . GLU A 1 231 ? 16.504 -12.301 3.546 1.00 89.06 231 GLU A N 1
ATOM 1865 C CA . GLU A 1 231 ? 17.950 -12.022 3.605 1.00 89.06 231 GLU A CA 1
ATOM 1866 C C . GLU A 1 231 ? 18.360 -11.292 4.889 1.00 89.06 231 GLU A C 1
ATOM 1868 O O . GLU A 1 231 ? 19.530 -11.294 5.266 1.00 89.06 231 GLU A O 1
ATOM 1873 N N . VAL A 1 232 ? 17.398 -10.650 5.553 1.00 87.94 232 VAL A N 1
ATOM 1874 C CA . VAL A 1 232 ? 17.632 -9.772 6.702 1.00 87.94 232 VAL A CA 1
ATOM 1875 C C . VAL A 1 232 ? 17.110 -10.380 8.001 1.00 87.94 232 VAL A C 1
ATOM 1877 O O . VAL A 1 232 ? 17.698 -10.176 9.062 1.00 87.94 232 VAL A O 1
ATOM 1880 N N . GLY A 1 233 ? 15.998 -11.111 7.942 1.00 86.56 233 GLY A N 1
ATOM 1881 C CA . GLY A 1 233 ? 15.345 -11.661 9.122 1.00 86.56 233 GLY A CA 1
ATOM 1882 C C . GLY A 1 233 ? 14.532 -12.912 8.821 1.00 86.56 233 GLY A C 1
ATOM 1883 O O . GLY A 1 233 ? 14.233 -13.232 7.673 1.00 86.56 233 GLY A O 1
ATOM 1884 N N . THR A 1 234 ? 14.149 -13.625 9.879 1.00 88.88 234 THR A N 1
ATOM 1885 C CA . THR A 1 234 ? 13.296 -14.818 9.781 1.00 88.88 234 THR A CA 1
ATOM 1886 C C . THR A 1 234 ? 11.849 -14.468 10.116 1.00 88.88 234 THR A C 1
ATOM 1888 O O . THR A 1 234 ? 11.578 -13.637 10.984 1.00 88.88 234 THR A O 1
ATOM 1891 N N . PHE A 1 235 ? 10.906 -15.094 9.410 1.00 91.50 235 PHE A N 1
ATOM 1892 C CA . PHE A 1 235 ? 9.485 -14.930 9.691 1.00 91.50 235 PHE A CA 1
ATOM 1893 C C . PHE A 1 235 ? 9.079 -15.805 10.880 1.00 91.50 235 PHE A C 1
ATOM 1895 O O . PHE A 1 235 ? 9.153 -17.030 10.803 1.00 91.50 235 PHE A O 1
ATOM 1902 N N . HIS A 1 236 ? 8.619 -15.171 11.958 1.00 90.56 236 HIS A N 1
ATOM 1903 C CA . HIS A 1 236 ? 8.092 -15.854 13.136 1.00 90.56 236 HIS A CA 1
ATOM 1904 C C . HIS A 1 236 ? 6.650 -15.423 13.381 1.00 90.56 236 HIS A C 1
ATOM 1906 O O . HIS A 1 236 ? 6.361 -14.234 13.506 1.00 90.56 236 HIS A O 1
ATOM 1912 N N . THR A 1 237 ? 5.742 -16.389 13.480 1.00 91.38 237 THR A N 1
ATOM 1913 C CA . THR A 1 237 ? 4.310 -16.125 13.677 1.00 91.38 237 THR A CA 1
ATOM 1914 C C . THR A 1 237 ? 4.005 -15.475 15.021 1.00 91.38 237 THR A C 1
ATOM 1916 O O . THR A 1 237 ? 3.073 -14.684 15.118 1.00 91.38 237 THR A O 1
ATOM 1919 N N . ASP A 1 238 ? 4.830 -15.732 16.037 1.00 90.69 238 ASP A N 1
ATOM 1920 C CA . ASP A 1 238 ? 4.671 -15.176 17.390 1.00 90.69 238 ASP A CA 1
ATOM 1921 C C . ASP A 1 238 ? 4.902 -13.658 17.441 1.00 90.69 238 ASP A C 1
ATOM 1923 O O . ASP A 1 238 ? 4.529 -12.980 18.398 1.00 90.69 238 ASP A O 1
ATOM 1927 N N . LEU A 1 239 ? 5.509 -13.115 16.386 1.00 90.75 239 LEU A N 1
ATOM 1928 C CA . LEU A 1 239 ? 5.756 -11.691 16.217 1.00 90.75 239 LEU A CA 1
ATOM 1929 C C . LEU A 1 239 ? 4.573 -10.961 15.560 1.00 90.75 239 LEU A C 1
ATOM 1931 O O . LEU A 1 239 ? 4.527 -9.727 15.553 1.00 90.75 239 LEU A O 1
ATOM 1935 N N . ILE A 1 240 ? 3.593 -11.692 15.020 1.00 93.25 240 ILE A N 1
ATOM 1936 C CA . ILE A 1 240 ? 2.408 -11.101 14.397 1.00 93.25 240 ILE A CA 1
ATOM 1937 C C . ILE A 1 240 ? 1.554 -10.450 15.481 1.00 93.25 240 ILE A C 1
ATOM 1939 O O . ILE A 1 240 ? 1.164 -11.069 16.471 1.00 93.25 240 ILE A O 1
ATOM 1943 N N . THR A 1 241 ? 1.227 -9.177 15.282 1.00 91.31 241 THR A N 1
ATOM 1944 C CA . THR A 1 241 ? 0.276 -8.489 16.148 1.00 91.31 241 THR A CA 1
ATOM 1945 C C . THR A 1 241 ? -1.134 -8.716 15.613 1.00 91.31 241 THR A C 1
ATOM 1947 O O . THR A 1 241 ? -1.382 -8.488 14.434 1.00 91.31 241 THR A O 1
ATOM 1950 N N . TRP A 1 242 ? -2.054 -9.137 16.488 1.00 88.12 242 TRP A N 1
ATOM 1951 C CA . TRP A 1 242 ? -3.420 -9.546 16.123 1.00 88.12 242 TRP A CA 1
ATOM 1952 C C . TRP A 1 242 ? -3.469 -10.678 15.083 1.00 88.12 242 TRP A C 1
ATOM 1954 O O . TRP A 1 242 ? -4.020 -10.486 13.998 1.00 88.12 242 TRP A O 1
ATOM 1964 N N . PRO A 1 243 ? -2.910 -11.864 15.389 1.00 91.44 243 PRO A N 1
ATOM 1965 C CA . PRO A 1 243 ? -3.079 -13.014 14.517 1.00 91.44 243 PRO A CA 1
ATOM 1966 C C . PRO A 1 243 ? -4.552 -13.442 14.500 1.00 91.44 243 PRO A C 1
ATOM 1968 O O . PRO A 1 243 ? -5.203 -13.562 15.542 1.00 91.44 243 PRO A O 1
ATOM 1971 N N . ARG A 1 244 ? -5.079 -13.700 13.307 1.00 89.31 244 ARG A N 1
ATOM 1972 C CA . ARG A 1 244 ? -6.391 -14.293 13.092 1.00 89.31 244 ARG A CA 1
ATOM 1973 C C . ARG A 1 244 ? -6.399 -15.706 13.690 1.00 89.31 244 ARG A C 1
ATOM 1975 O O . ARG A 1 244 ? -5.551 -16.531 13.330 1.00 89.31 244 ARG A O 1
ATOM 1982 N N . PRO A 1 245 ? -7.352 -16.022 14.584 1.00 87.88 245 PRO A N 1
ATOM 1983 C CA . PRO A 1 245 ? -7.440 -17.347 15.180 1.00 87.88 245 PRO A CA 1
ATOM 1984 C C . PRO A 1 245 ? -7.499 -18.440 14.112 1.00 87.88 245 PRO A C 1
ATOM 1986 O O . PRO A 1 245 ? -8.281 -18.344 13.167 1.00 87.88 245 PRO A O 1
ATOM 1989 N N . ARG A 1 246 ? -6.694 -19.495 14.292 1.00 87.94 246 ARG A N 1
ATOM 1990 C CA . ARG A 1 246 ? -6.627 -20.676 13.406 1.00 87.94 246 ARG A CA 1
ATOM 1991 C C . ARG A 1 246 ? -6.159 -20.391 11.968 1.00 87.94 246 ARG A C 1
ATOM 1993 O O . ARG A 1 246 ? -6.237 -21.288 11.133 1.00 87.94 246 ARG A O 1
ATOM 2000 N N . PHE A 1 247 ? -5.662 -19.190 11.667 1.00 92.12 247 PHE A N 1
ATOM 2001 C CA . PHE A 1 247 ? -5.072 -18.889 10.364 1.00 92.12 247 PHE A CA 1
ATOM 2002 C C . PHE A 1 247 ? -3.635 -19.422 10.278 1.00 92.12 247 PHE A C 1
ATOM 2004 O O . PHE A 1 247 ? -2.864 -19.315 11.233 1.00 92.12 247 PHE A O 1
ATOM 2011 N N . VAL A 1 248 ? -3.265 -19.990 9.129 1.00 91.50 248 VAL A N 1
ATOM 2012 C CA . VAL A 1 248 ? -1.921 -20.528 8.885 1.00 91.50 248 VAL A CA 1
ATOM 2013 C C . VAL A 1 248 ? -1.119 -19.517 8.074 1.00 91.50 248 VAL A C 1
ATOM 2015 O O . VAL A 1 248 ? -1.305 -19.377 6.870 1.00 91.50 248 VAL A O 1
ATOM 2018 N N . TYR A 1 249 ? -0.196 -18.828 8.739 1.00 91.12 249 TYR A N 1
ATOM 2019 C CA . TYR A 1 249 ? 0.654 -17.799 8.126 1.00 91.12 249 TYR A CA 1
ATOM 2020 C C . TYR A 1 249 ? 1.863 -18.349 7.364 1.00 91.12 249 TYR A C 1
ATOM 2022 O O . TYR A 1 249 ? 2.563 -17.597 6.690 1.00 91.12 249 TYR A O 1
ATOM 2030 N N . GLY A 1 250 ? 2.129 -19.650 7.489 1.00 89.00 250 GLY A N 1
ATOM 2031 C CA . GLY A 1 250 ? 3.356 -20.268 7.003 1.00 89.00 250 GLY A CA 1
ATOM 2032 C C . GLY A 1 250 ? 4.558 -19.991 7.910 1.00 89.00 250 GLY A C 1
ATOM 2033 O O . GLY A 1 250 ? 4.430 -19.466 9.013 1.00 89.00 250 GLY A O 1
ATOM 2034 N N . THR A 1 251 ? 5.739 -20.392 7.443 1.00 87.19 251 THR A N 1
ATOM 2035 C CA . THR A 1 251 ? 6.992 -20.375 8.224 1.00 87.19 251 THR A CA 1
ATOM 2036 C C . THR A 1 251 ? 8.088 -19.521 7.586 1.00 87.19 251 THR A C 1
ATOM 2038 O O . THR A 1 251 ? 9.217 -19.493 8.068 1.00 87.19 251 THR A O 1
ATOM 2041 N N . ARG A 1 252 ? 7.788 -18.856 6.464 1.00 91.06 252 ARG A N 1
ATOM 2042 C CA . ARG A 1 252 ? 8.738 -18.070 5.664 1.00 91.06 252 ARG A CA 1
ATOM 2043 C C . ARG A 1 252 ? 8.029 -16.889 5.005 1.00 91.06 252 ARG A C 1
ATOM 2045 O O . ARG A 1 252 ? 6.808 -16.890 4.877 1.00 91.06 252 ARG A O 1
ATOM 2052 N N . PHE A 1 253 ? 8.810 -15.921 4.537 1.00 91.62 253 PHE A N 1
ATOM 2053 C CA . PHE A 1 253 ? 8.322 -14.778 3.766 1.00 91.62 253 PHE A CA 1
ATOM 2054 C C . PHE A 1 253 ? 7.903 -15.195 2.351 1.00 91.62 253 PHE A C 1
ATOM 2056 O O . PHE A 1 253 ? 8.703 -15.119 1.421 1.00 91.62 253 PHE A O 1
ATOM 2063 N N . LEU A 1 254 ? 6.654 -15.640 2.188 1.00 90.62 254 LEU A N 1
ATOM 2064 C CA . LEU A 1 254 ? 6.100 -16.110 0.915 1.00 90.62 254 LEU A CA 1
ATOM 2065 C C . LEU A 1 254 ? 4.759 -15.444 0.566 1.00 90.62 254 LEU A C 1
ATOM 2067 O O . LEU A 1 254 ? 3.988 -15.134 1.472 1.00 90.62 254 LEU A O 1
ATOM 2071 N N . PRO A 1 255 ? 4.438 -15.260 -0.727 1.00 92.00 255 PRO A N 1
ATOM 2072 C CA . PRO A 1 255 ? 5.270 -15.541 -1.900 1.00 92.00 255 PRO A CA 1
ATOM 2073 C C . PRO A 1 255 ? 6.463 -14.573 -2.002 1.00 92.00 255 PRO A C 1
ATOM 2075 O O . PRO A 1 255 ? 6.622 -13.692 -1.158 1.00 92.00 255 PRO A O 1
ATOM 2078 N N . LEU A 1 256 ? 7.355 -14.797 -2.971 1.00 91.81 256 LEU A N 1
ATOM 2079 C CA . LEU A 1 256 ? 8.564 -13.976 -3.133 1.00 91.81 256 LEU A CA 1
ATOM 2080 C C . LEU A 1 256 ? 8.225 -12.599 -3.707 1.00 91.81 256 LEU A C 1
ATOM 2082 O O . LEU A 1 256 ? 8.830 -11.602 -3.333 1.00 91.81 256 LEU A O 1
ATOM 2086 N N . GLU A 1 257 ? 7.238 -12.548 -4.592 1.00 94.62 257 GLU A N 1
ATOM 2087 C CA . GLU A 1 257 ? 6.740 -11.330 -5.200 1.00 94.62 257 GLU A CA 1
ATOM 2088 C C . GLU A 1 257 ? 5.898 -10.530 -4.210 1.00 94.62 257 GLU A C 1
ATOM 2090 O O . GLU A 1 257 ? 5.006 -11.065 -3.548 1.00 94.62 257 GLU A O 1
ATOM 2095 N N . ARG A 1 258 ? 6.128 -9.218 -4.148 1.00 95.56 258 ARG A N 1
ATOM 2096 C CA . ARG A 1 258 ? 5.330 -8.307 -3.318 1.00 95.56 258 ARG A CA 1
ATOM 2097 C C . ARG A 1 258 ? 4.416 -7.420 -4.155 1.00 95.56 258 ARG A C 1
ATOM 2099 O O . ARG A 1 258 ? 4.673 -7.217 -5.347 1.00 95.56 258 ARG A O 1
ATOM 2106 N N . PRO A 1 259 ? 3.356 -6.852 -3.553 1.00 97.12 259 PRO A N 1
ATOM 2107 C CA . PRO A 1 259 ? 2.610 -5.771 -4.177 1.00 97.12 259 PRO A CA 1
ATOM 2108 C C . PRO A 1 259 ? 3.540 -4.611 -4.535 1.00 97.12 259 PRO A C 1
ATOM 2110 O O . PRO A 1 259 ? 4.433 -4.261 -3.760 1.00 97.12 259 PRO A O 1
ATOM 2113 N N . LEU A 1 260 ? 3.320 -3.982 -5.689 1.00 97.38 260 LEU A N 1
ATOM 2114 C CA . LEU A 1 260 ? 4.186 -2.931 -6.211 1.00 97.38 260 LEU A CA 1
ATOM 2115 C C . LEU A 1 260 ? 4.253 -1.762 -5.228 1.00 97.38 260 LEU A C 1
ATOM 2117 O O . LEU A 1 260 ? 5.322 -1.195 -5.022 1.00 97.38 260 LEU A O 1
ATOM 2121 N N . SER A 1 261 ? 3.148 -1.464 -4.534 1.00 96.75 261 SER A N 1
ATOM 2122 C CA . SER A 1 261 ? 3.150 -0.413 -3.516 1.00 96.75 261 SER A CA 1
ATOM 2123 C C . SER A 1 261 ? 4.154 -0.651 -2.392 1.00 96.75 261 SER A C 1
ATOM 2125 O O . SER A 1 261 ? 4.670 0.321 -1.853 1.00 96.75 261 SER A O 1
ATOM 2127 N N . ARG A 1 262 ? 4.434 -1.912 -2.031 1.00 95.19 262 ARG A N 1
ATOM 2128 C CA . ARG A 1 262 ? 5.387 -2.257 -0.965 1.00 95.19 262 ARG A CA 1
ATOM 2129 C C . ARG A 1 262 ? 6.820 -2.096 -1.426 1.00 95.19 262 ARG A C 1
ATOM 2131 O O . ARG A 1 262 ? 7.625 -1.525 -0.700 1.00 95.19 262 ARG A O 1
ATOM 2138 N N . ILE A 1 263 ? 7.108 -2.527 -2.654 1.00 96.12 263 ILE A N 1
ATOM 2139 C CA . ILE A 1 263 ? 8.416 -2.301 -3.275 1.00 96.12 263 ILE A CA 1
ATOM 2140 C C . ILE A 1 263 ? 8.717 -0.807 -3.289 1.00 96.12 263 ILE A C 1
ATOM 2142 O O . ILE A 1 263 ? 9.745 -0.375 -2.775 1.00 96.12 263 ILE A O 1
ATOM 2146 N N . VAL A 1 264 ? 7.776 -0.013 -3.806 1.00 96.06 264 VAL A N 1
ATOM 2147 C CA . VAL A 1 264 ? 7.937 1.436 -3.927 1.00 96.06 264 VAL A CA 1
ATOM 2148 C C . VAL A 1 264 ? 8.050 2.097 -2.553 1.00 96.06 264 VAL A C 1
ATOM 2150 O O . VAL A 1 264 ? 8.956 2.896 -2.355 1.00 96.06 264 VAL A O 1
ATOM 2153 N N . ASP A 1 265 ? 7.204 1.740 -1.583 1.00 94.31 265 ASP A N 1
ATOM 2154 C CA . ASP A 1 265 ? 7.309 2.229 -0.198 1.00 94.31 265 ASP A CA 1
ATOM 2155 C C . ASP A 1 265 ? 8.716 2.011 0.374 1.00 94.31 265 ASP A C 1
ATOM 2157 O O . ASP A 1 265 ? 9.352 2.953 0.847 1.00 94.31 265 ASP A O 1
ATOM 2161 N N . LYS A 1 266 ? 9.261 0.794 0.245 1.00 93.94 266 LYS A N 1
ATOM 2162 C CA . LYS A 1 266 ? 10.573 0.437 0.801 1.00 93.94 266 LYS A CA 1
ATOM 2163 C C . LYS A 1 266 ? 11.748 1.169 0.151 1.00 93.94 266 LYS A C 1
ATOM 2165 O O . LYS A 1 266 ? 12.744 1.381 0.838 1.00 93.94 266 LYS A O 1
ATOM 2170 N N . ILE A 1 267 ? 11.635 1.609 -1.104 1.00 94.62 267 ILE A N 1
ATOM 2171 C CA . ILE A 1 267 ? 12.653 2.455 -1.762 1.00 94.62 267 ILE A CA 1
ATOM 2172 C C . ILE A 1 267 ? 12.798 3.801 -1.044 1.00 94.62 267 ILE A C 1
ATOM 2174 O O . ILE A 1 267 ? 13.906 4.319 -0.898 1.00 94.62 267 ILE A O 1
ATOM 2178 N N . PHE A 1 268 ? 11.681 4.366 -0.588 1.00 90.75 268 PHE A N 1
ATOM 2179 C CA . PHE A 1 268 ? 11.629 5.701 0.013 1.00 90.75 268 PHE A CA 1
ATOM 2180 C C . PHE A 1 268 ? 11.493 5.683 1.531 1.00 90.75 268 PHE A C 1
ATOM 2182 O O . PHE A 1 268 ? 11.467 6.748 2.154 1.00 90.75 268 PHE A O 1
ATOM 2189 N N . TYR A 1 269 ? 11.376 4.497 2.125 1.00 87.06 269 TYR A N 1
ATOM 2190 C CA . TYR A 1 269 ? 11.148 4.337 3.546 1.00 87.06 269 TYR A CA 1
ATOM 2191 C C . TYR A 1 269 ? 12.289 4.958 4.346 1.00 87.06 269 TYR A C 1
ATOM 2193 O O . TYR A 1 269 ? 13.444 4.538 4.271 1.00 87.06 269 TYR A O 1
ATOM 2201 N N . GLN A 1 270 ? 11.940 5.961 5.142 1.00 77.25 270 GLN A N 1
ATOM 2202 C CA . GLN A 1 270 ? 12.828 6.540 6.129 1.00 77.25 270 GLN A CA 1
ATOM 2203 C C . GLN A 1 270 ? 12.199 6.323 7.498 1.00 77.25 270 GLN A C 1
ATOM 2205 O O . GLN A 1 270 ? 11.099 6.834 7.736 1.00 77.25 270 GLN A O 1
ATOM 2210 N N . PRO A 1 271 ? 12.857 5.583 8.407 1.00 62.12 271 PRO A N 1
ATOM 2211 C CA . PRO A 1 271 ? 12.401 5.549 9.786 1.00 62.12 271 PRO A CA 1
ATOM 2212 C C . PRO A 1 271 ? 12.434 6.969 10.355 1.00 62.12 271 PRO A C 1
ATOM 2214 O O . PRO A 1 271 ? 13.451 7.658 10.257 1.00 62.12 271 PRO A O 1
ATOM 2217 N N . GLY A 1 272 ? 11.305 7.393 10.918 1.00 51.81 272 GLY A N 1
ATOM 2218 C CA . GLY A 1 272 ? 11.189 8.603 11.733 1.00 51.81 272 GLY A CA 1
ATOM 2219 C C . GLY A 1 272 ? 11.267 8.295 13.216 1.00 51.81 272 GLY A C 1
ATOM 2220 O O . GLY A 1 272 ? 10.948 7.143 13.596 1.00 51.81 272 GLY A O 1
#

Radius of gyration: 17.76 Å; chains: 1; bounding box: 43×42×50 Å

Foldseek 3Di:
DQDAAQQALVLLLVLLLVLLLCLCPPNQLSQLLLQLLLCQQFKDWDAQPDDCPWQQNVLVGGTAIATAPPDALVSCLLSLCSNPNRLVCSVVLVVQLPDPDHPLPPDDLQSNQLNVLSNVCNVCVVPLQVVRNPDGDALRTPPLAPPVNVVLQQFWLAPVQSSLSVVCSSRVRQRAGEDRQLSVSLCSHQVDDGRDTSVVSSVSLNVSVSSSCVVHVHHPQVLQLSNASVVNDWRDPVSHDPRDPPDDSDGGSPDSGGRNSSSSRSSSHDDD

Sequence (272 aa):
MAPKLPTTLDEIRKAIRTSNEVSFTRNRNQYTVQEQATLAELWECVPCTCDDDCTCKRFRCTFHWKIREGLTFTDVLPGYLRMFVDKGKHNLLLKLLDSQTPDLPRLSRRDKGAYDVLAWCRDIWDTIYPQAAAYNRTLLCDDWAPSFWQERWQFPIGPPVYKAKMMSLLVPDTAVPYDTASLTSLRGMFGLSPGQHYNVLLRNLRQYCIGVLDGEGVGLDDFRRLDVPGEVGTFHTDLITWPRPRFVYGTRFLPLERPLSRIVDKIFYQPG